Protein AF-A0A3Q1C4K7-F1 (afdb_monomer_lite)

pLDDT: mean 75.78, std 17.04, range [33.72, 95.94]

Secondary structure (DSSP, 8-state):
----------S-SS----S---HHHHHHHTTTTEEEETTEEEETTT-SEE--SSHHHHHHHHTSHHHHHHHHHHHHHHHS--TTHHHHSTT--SSHHHHHHHHHHHHHHHHHTT--GGGHHHHHHHHHHHSTT-PPPP--HHHIIIIIIHHHHHHHHHHHHHHHHHHHHHHHHHHHHHHHHHHHHHHHT--

Foldseek 3Di:
DDDDDDDPPDPPPPDDDPDDDALCVQCVVVVPFWDDDDRFIAGPQPGDTFDSPDPCSVVVVCPDPVNVVSVVVVVVVLVPDQPQLQLLDPPRDPDPVVNVVSVVVVVVVCVVVVNDPVCVVVVSVVCNVQRSPPDDDDDDPVCCVPPVVVVVVVVVVVVVVVVVVVVVVVVVVVVVVVVVVVVVVVVVVVD

InterPro domains:
  IPR033375 CGG triplet repeat-binding protein 1 [PTHR32344] (20-158)

Organism: Amphiprion ocellaris (NCBI:txid80972)

Radius of gyration: 32.58 Å; chains: 1; bounding box: 97×49×88 Å

Sequence (191 aa):
MAKRLPVALSSSAKKLQNSTLTPQYRAEQFLNDFYVSGEQLFCRFCQHSIDWKRKNTCSDYIVSKSHVRNKEKFNNNASKTTSLQTCITASTFKSSDSRKEFIEDFVAMCAEADIPLEKMTKLRPFLLKHCKQRGALPKNVSSLRQIHLSQVFEQHISSVLKKILIKSKLCQYSHTIYVFSIIIINFNLHQ

Structure (mmCIF, N/CA/C/O backbone):
data_AF-A0A3Q1C4K7-F1
#
_entry.id   AF-A0A3Q1C4K7-F1
#
loop_
_atom_site.group_PDB
_atom_site.id
_atom_site.type_symbol
_atom_site.label_atom_id
_atom_site.label_alt_id
_atom_site.label_comp_id
_atom_site.label_asym_id
_atom_site.label_entity_id
_atom_site.label_seq_id
_atom_site.pdbx_PDB_ins_code
_atom_site.Cartn_x
_atom_site.Cartn_y
_atom_site.Cartn_z
_atom_site.occupancy
_atom_site.B_iso_or_equiv
_atom_site.auth_seq_id
_atom_site.auth_comp_id
_atom_site.auth_asym_id
_atom_site.auth_atom_id
_atom_site.pdbx_PDB_model_num
ATOM 1 N N . MET A 1 1 ? 72.909 32.648 11.082 1.00 37.88 1 MET A N 1
ATOM 2 C CA . MET A 1 1 ? 72.304 33.580 10.103 1.00 37.88 1 MET A CA 1
ATOM 3 C C . MET A 1 1 ? 71.099 32.908 9.460 1.00 37.88 1 MET A C 1
ATOM 5 O O . MET A 1 1 ? 71.196 31.749 9.086 1.00 37.88 1 MET A O 1
ATOM 9 N N . ALA A 1 2 ? 69.961 33.599 9.413 1.00 45.41 2 ALA A N 1
ATOM 10 C CA . ALA A 1 2 ? 68.697 33.103 8.868 1.00 45.41 2 ALA A CA 1
ATOM 11 C C . ALA A 1 2 ? 68.633 33.193 7.330 1.00 45.41 2 ALA A C 1
ATOM 13 O O . ALA A 1 2 ? 69.213 34.124 6.774 1.00 45.41 2 ALA A O 1
ATOM 14 N N . LYS A 1 3 ? 67.841 32.309 6.687 1.00 36.56 3 LYS A N 1
ATOM 15 C CA . LYS A 1 3 ? 66.828 32.637 5.646 1.00 36.56 3 LYS A CA 1
ATOM 16 C C . LYS A 1 3 ? 66.002 31.400 5.188 1.00 36.56 3 LYS A C 1
ATOM 18 O O . LYS A 1 3 ? 66.510 30.531 4.499 1.00 36.56 3 LYS A O 1
ATOM 23 N N . ARG A 1 4 ? 64.730 31.379 5.634 1.00 33.72 4 ARG A N 1
ATOM 24 C CA . ARG A 1 4 ? 63.425 31.019 4.994 1.00 33.72 4 ARG A CA 1
ATOM 25 C C . ARG A 1 4 ? 63.355 30.012 3.815 1.00 33.72 4 ARG A C 1
ATOM 27 O O . ARG A 1 4 ? 63.925 30.281 2.771 1.00 33.72 4 ARG A O 1
ATOM 34 N N . LEU A 1 5 ? 62.570 28.923 3.965 1.00 38.09 5 LEU A N 1
ATOM 35 C CA . LEU A 1 5 ? 61.179 28.651 3.457 1.00 38.09 5 LEU A CA 1
ATOM 36 C C . LEU A 1 5 ? 61.171 27.775 2.174 1.00 38.09 5 LEU A C 1
ATOM 38 O O . LEU A 1 5 ? 62.165 27.773 1.463 1.00 38.09 5 LEU A O 1
ATOM 42 N N . PRO A 1 6 ? 60.039 27.164 1.761 1.00 40.31 6 PRO A N 1
ATOM 43 C CA . PRO A 1 6 ? 59.141 26.260 2.477 1.00 40.31 6 PRO A CA 1
ATOM 44 C C . PRO A 1 6 ? 58.986 24.901 1.752 1.00 40.31 6 PRO A C 1
ATOM 46 O O . PRO A 1 6 ? 59.308 24.733 0.580 1.00 40.31 6 PRO A O 1
ATOM 49 N N . VAL A 1 7 ? 58.439 23.940 2.493 1.00 50.16 7 VAL A N 1
ATOM 50 C CA . VAL A 1 7 ? 58.033 22.586 2.092 1.00 50.16 7 VAL A CA 1
ATOM 51 C C . VAL A 1 7 ? 57.344 22.556 0.721 1.00 50.16 7 VAL A C 1
ATOM 53 O O . 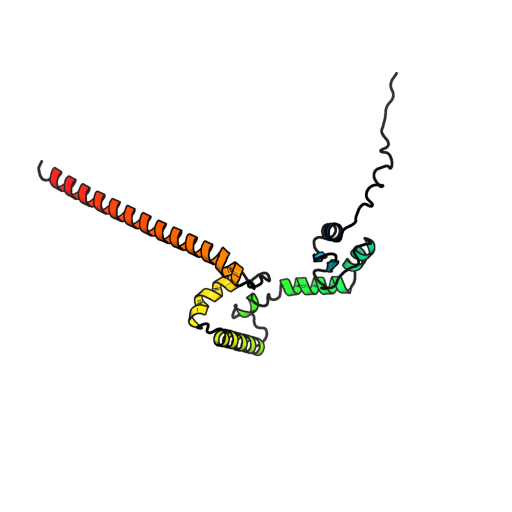VAL A 1 7 ? 56.198 22.981 0.579 1.00 50.16 7 VAL A O 1
ATOM 56 N N . ALA A 1 8 ? 58.015 21.977 -0.276 1.00 35.59 8 ALA A N 1
ATOM 57 C CA . ALA A 1 8 ? 57.333 21.405 -1.426 1.00 35.59 8 ALA A CA 1
ATOM 58 C C . ALA A 1 8 ? 56.737 20.069 -0.970 1.00 35.59 8 ALA A C 1
ATOM 60 O O . ALA A 1 8 ? 57.460 19.107 -0.705 1.00 35.59 8 ALA A O 1
ATOM 61 N N . LEU A 1 9 ? 55.413 20.049 -0.819 1.00 37.84 9 LEU A N 1
ATOM 62 C CA . LEU A 1 9 ? 54.635 18.847 -0.560 1.00 37.84 9 LEU A CA 1
ATOM 63 C C . LEU A 1 9 ? 54.972 17.841 -1.667 1.00 37.84 9 LEU A C 1
ATOM 65 O O . LEU A 1 9 ? 54.654 18.059 -2.839 1.00 37.84 9 LEU A O 1
ATOM 69 N N . SER A 1 10 ? 55.703 16.791 -1.304 1.00 37.75 10 SER A N 1
ATOM 70 C CA . SER A 1 10 ? 56.148 15.778 -2.246 1.00 37.75 10 SER A CA 1
ATOM 71 C C . SER A 1 10 ? 54.941 15.161 -2.948 1.00 37.75 10 SER A C 1
ATOM 73 O O . SER A 1 10 ? 53.861 14.990 -2.381 1.00 37.75 10 SER A O 1
ATOM 75 N N . SER A 1 11 ? 55.143 14.810 -4.213 1.00 42.38 11 SER A N 1
ATOM 76 C CA . SER A 1 11 ? 54.224 14.154 -5.149 1.00 42.38 11 SER A CA 1
ATOM 77 C C . SER A 1 11 ? 53.747 12.754 -4.710 1.00 42.38 11 SER A C 1
ATOM 79 O O . SER A 1 11 ? 53.297 11.950 -5.526 1.00 42.38 11 SER A O 1
ATOM 81 N N . SER A 1 12 ? 53.785 12.462 -3.410 1.00 44.19 12 SER A N 1
ATOM 82 C CA . SER A 1 12 ? 53.566 11.159 -2.792 1.00 44.19 12 SER A CA 1
ATOM 83 C C . SER A 1 12 ? 52.194 11.042 -2.110 1.00 44.19 12 SER A C 1
ATOM 85 O O . SER A 1 12 ? 52.061 10.456 -1.043 1.00 44.19 12 SER A O 1
ATOM 87 N N . ALA A 1 13 ? 51.148 11.603 -2.727 1.00 40.72 13 ALA A N 1
ATOM 88 C CA . ALA A 1 13 ? 49.751 11.424 -2.297 1.00 40.72 13 ALA A CA 1
ATOM 89 C C . ALA A 1 13 ? 48.847 10.845 -3.404 1.00 40.72 13 ALA A C 1
ATOM 91 O O . ALA A 1 13 ? 47.625 10.935 -3.332 1.00 40.72 13 ALA A O 1
ATOM 92 N N . LYS A 1 14 ? 49.432 10.259 -4.459 1.00 47.31 14 LYS A N 1
ATOM 93 C CA . LYS A 1 14 ? 48.680 9.662 -5.584 1.00 47.31 14 LYS A CA 1
ATOM 94 C C . LYS A 1 14 ? 48.955 8.174 -5.802 1.00 47.31 14 LYS A C 1
ATOM 96 O O . LYS A 1 14 ? 48.705 7.661 -6.890 1.00 47.31 14 LYS A O 1
ATOM 101 N N . LYS A 1 15 ? 49.467 7.460 -4.796 1.00 48.38 15 LYS A N 1
ATOM 102 C CA . LYS A 1 15 ? 49.809 6.041 -4.958 1.00 48.38 15 LYS A CA 1
ATOM 103 C C . LYS A 1 15 ? 49.518 5.196 -3.715 1.00 48.38 15 LYS A C 1
ATOM 105 O O . LYS A 1 15 ? 50.412 4.596 -3.147 1.00 48.38 15 LYS A O 1
ATOM 110 N N . LEU A 1 16 ? 48.250 5.164 -3.315 1.00 48.59 16 LEU A N 1
ATOM 111 C CA . LEU A 1 16 ? 47.607 4.127 -2.492 1.00 48.59 16 LEU A CA 1
ATOM 112 C C . LEU A 1 16 ? 46.096 4.388 -2.687 1.00 48.59 16 LEU A C 1
ATOM 114 O O . LEU A 1 16 ? 45.647 5.489 -2.408 1.00 48.59 16 LEU A O 1
ATOM 118 N N . GLN A 1 17 ? 45.262 3.534 -3.276 1.00 49.62 17 GLN A N 1
ATOM 119 C CA . GLN A 1 17 ? 45.091 2.119 -2.993 1.00 49.62 17 GLN A CA 1
ATOM 120 C C . GLN A 1 17 ? 44.551 1.362 -4.219 1.00 49.62 17 GLN A C 1
ATOM 122 O O . GLN A 1 17 ? 43.477 1.669 -4.730 1.00 49.62 17 GLN A O 1
ATOM 127 N N . ASN A 1 18 ? 45.280 0.331 -4.644 1.00 46.12 18 ASN A N 1
ATOM 128 C CA . ASN A 1 18 ? 44.802 -0.723 -5.546 1.00 46.12 18 ASN A CA 1
ATOM 129 C C . ASN A 1 18 ? 44.381 -1.971 -4.741 1.00 46.12 18 ASN A C 1
ATOM 131 O O . ASN A 1 18 ? 44.629 -3.097 -5.159 1.00 46.12 18 ASN A O 1
ATOM 135 N N . SER A 1 19 ? 43.767 -1.794 -3.572 1.00 51.81 19 SER A N 1
ATOM 136 C CA . SER A 1 19 ? 43.247 -2.893 -2.752 1.00 51.81 19 SER A CA 1
ATOM 137 C C . SER A 1 19 ? 41.724 -2.868 -2.791 1.00 51.81 19 SER A C 1
ATOM 139 O O . SER A 1 19 ? 41.077 -2.143 -2.046 1.00 51.81 19 SER A O 1
ATOM 141 N N . THR A 1 20 ? 41.191 -3.649 -3.732 1.00 62.16 20 THR A N 1
ATOM 142 C CA . THR A 1 20 ? 39.777 -4.022 -3.883 1.00 62.16 20 THR A CA 1
ATOM 143 C C . THR A 1 20 ? 38.832 -2.839 -4.089 1.00 62.16 20 THR A C 1
ATOM 145 O O . THR A 1 20 ? 38.056 -2.464 -3.215 1.00 62.16 20 THR A O 1
ATOM 148 N N . LEU A 1 21 ? 38.850 -2.267 -5.298 1.00 75.62 21 LEU A N 1
ATOM 149 C CA . LEU A 1 21 ? 37.706 -1.481 -5.764 1.00 75.62 21 LEU A CA 1
ATOM 150 C C . LEU A 1 21 ? 36.459 -2.366 -5.646 1.00 75.62 21 LEU A C 1
ATOM 152 O O . LEU A 1 21 ? 36.456 -3.483 -6.160 1.00 75.62 21 LEU A O 1
ATOM 156 N N . THR A 1 22 ? 35.429 -1.880 -4.963 1.00 86.88 22 THR A N 1
ATOM 157 C CA . THR A 1 22 ? 34.147 -2.573 -4.814 1.00 86.88 22 THR A CA 1
ATOM 158 C C . THR A 1 22 ? 33.054 -1.841 -5.598 1.00 86.88 22 THR A C 1
ATOM 160 O O . THR A 1 22 ? 33.154 -0.625 -5.819 1.00 86.88 22 THR A O 1
ATOM 163 N N . PRO A 1 23 ? 31.970 -2.537 -5.991 1.00 86.81 23 PRO A N 1
ATOM 164 C CA . PRO A 1 23 ? 30.772 -1.877 -6.502 1.00 86.81 23 PRO A CA 1
ATOM 165 C C . PRO A 1 23 ? 30.253 -0.807 -5.524 1.00 86.81 23 PRO A C 1
ATOM 167 O O . PRO A 1 23 ? 29.794 0.250 -5.950 1.00 86.81 23 PRO A O 1
ATOM 170 N N . GLN A 1 24 ? 30.378 -1.049 -4.213 1.00 89.69 24 GLN A N 1
ATOM 171 C CA . GLN A 1 24 ? 29.954 -0.140 -3.143 1.00 89.69 24 GLN A CA 1
ATOM 172 C C . GLN A 1 24 ? 30.703 1.189 -3.209 1.00 89.69 24 GLN A C 1
ATOM 174 O O . GLN A 1 24 ? 30.069 2.239 -3.283 1.00 89.69 24 GLN A O 1
ATOM 179 N N . TYR A 1 25 ? 32.033 1.146 -3.314 1.00 89.88 25 TYR A N 1
ATOM 180 C CA . TYR A 1 25 ? 32.854 2.348 -3.459 1.00 89.88 25 TYR A CA 1
ATOM 181 C C . TYR A 1 25 ? 32.441 3.192 -4.678 1.00 89.88 25 TYR A C 1
ATOM 183 O O . TYR A 1 25 ? 32.444 4.422 -4.654 1.00 89.88 25 TYR A O 1
ATOM 191 N N . ARG A 1 26 ? 32.040 2.535 -5.770 1.00 90.06 26 ARG A N 1
ATOM 192 C CA . ARG A 1 26 ? 31.529 3.205 -6.972 1.00 90.06 26 ARG A CA 1
ATOM 193 C C . ARG A 1 26 ? 30.149 3.818 -6.785 1.00 90.06 26 ARG A C 1
ATOM 195 O O . ARG A 1 26 ? 29.929 4.920 -7.281 1.00 90.06 26 ARG A O 1
ATOM 202 N N . ALA A 1 27 ? 29.246 3.143 -6.083 1.00 89.88 27 ALA A N 1
ATOM 203 C CA . ALA A 1 27 ? 27.935 3.695 -5.756 1.00 89.88 27 ALA A CA 1
ATOM 204 C C . ALA A 1 27 ? 28.056 4.944 -4.868 1.00 89.88 27 ALA A C 1
ATOM 206 O O . ALA A 1 27 ? 27.361 5.926 -5.106 1.00 89.88 27 ALA A O 1
ATOM 207 N N . GLU A 1 28 ? 28.995 4.955 -3.920 1.00 89.25 28 GLU A N 1
ATOM 208 C CA . GLU A 1 28 ? 29.278 6.119 -3.068 1.00 89.25 28 GLU A CA 1
ATOM 209 C C . GLU A 1 28 ? 29.810 7.324 -3.856 1.00 89.25 28 GLU A C 1
ATOM 211 O O . GLU A 1 28 ? 29.493 8.467 -3.536 1.00 89.25 28 GLU A O 1
ATOM 216 N N . GLN A 1 29 ? 30.564 7.099 -4.938 1.00 90.38 29 GLN A N 1
ATOM 217 C CA . GLN A 1 29 ? 31.000 8.192 -5.817 1.00 90.38 29 GLN A CA 1
ATOM 218 C C . GLN A 1 29 ? 29.851 8.827 -6.616 1.00 90.38 29 GLN A C 1
ATOM 220 O O . GLN A 1 29 ? 29.989 9.954 -7.089 1.00 90.38 29 GLN A O 1
ATOM 225 N N . PHE A 1 30 ? 28.729 8.122 -6.777 1.00 90.06 30 PHE A N 1
ATOM 226 C CA . PHE A 1 30 ? 27.598 8.524 -7.615 1.00 90.06 30 PHE A CA 1
ATOM 227 C C . PHE A 1 30 ? 26.257 8.200 -6.928 1.00 90.06 30 PHE A C 1
ATOM 229 O O . PHE A 1 30 ? 25.379 7.554 -7.508 1.00 90.06 30 PHE A O 1
ATOM 236 N N . LEU A 1 31 ? 26.103 8.675 -5.686 1.00 85.12 31 LEU A N 1
ATOM 237 C CA . LEU A 1 31 ? 24.996 8.363 -4.759 1.00 85.12 31 LEU A CA 1
ATOM 238 C C . LEU A 1 31 ? 23.587 8.466 -5.369 1.00 85.12 31 LEU A C 1
ATOM 240 O O . LEU A 1 31 ? 22.679 7.722 -4.997 1.00 85.12 31 LEU A O 1
ATOM 244 N N . ASN A 1 32 ? 23.393 9.392 -6.307 1.00 87.31 32 ASN A N 1
ATOM 245 C CA . ASN A 1 32 ? 22.079 9.681 -6.880 1.00 87.31 32 ASN A CA 1
ATOM 246 C C . ASN A 1 32 ? 21.698 8.759 -8.045 1.00 87.31 32 ASN A C 1
ATOM 248 O O . ASN A 1 32 ? 20.512 8.613 -8.347 1.00 87.31 32 ASN A O 1
ATOM 252 N N . ASP A 1 33 ? 22.676 8.140 -8.704 1.00 91.25 33 ASP A N 1
ATOM 253 C CA . ASP A 1 33 ? 22.477 7.462 -9.986 1.00 91.25 33 ASP A CA 1
ATOM 254 C C . ASP A 1 33 ? 22.635 5.936 -9.882 1.00 91.25 33 ASP A C 1
ATOM 256 O O . ASP A 1 33 ? 21.956 5.206 -10.617 1.00 91.25 33 ASP A O 1
ATOM 260 N N . PHE A 1 34 ? 23.444 5.445 -8.934 1.00 93.31 34 PHE A N 1
ATOM 261 C CA . PHE A 1 34 ? 23.717 4.016 -8.763 1.00 93.31 34 PHE A CA 1
ATOM 262 C C . PHE A 1 34 ? 23.358 3.468 -7.378 1.00 93.31 34 PHE A C 1
ATOM 264 O O . PHE A 1 34 ? 23.258 4.194 -6.392 1.00 93.31 34 PHE A O 1
ATOM 271 N N . TYR A 1 35 ? 23.168 2.152 -7.312 1.00 92.12 35 TYR A N 1
ATOM 272 C CA . TYR A 1 35 ? 23.076 1.376 -6.077 1.00 92.12 35 TYR A CA 1
ATOM 273 C C . TYR A 1 35 ? 23.677 -0.016 -6.297 1.00 92.12 35 TYR A C 1
ATOM 275 O O . TYR A 1 35 ? 23.837 -0.455 -7.437 1.00 92.12 35 TYR A O 1
ATOM 283 N N . VAL A 1 36 ? 24.016 -0.712 -5.214 1.00 91.69 36 VAL A N 1
ATOM 284 C CA . VAL A 1 36 ? 24.575 -2.067 -5.285 1.00 91.69 36 VAL A CA 1
ATOM 285 C C . VAL A 1 36 ? 23.518 -3.091 -4.910 1.00 91.69 36 VAL A C 1
ATOM 287 O O . VAL A 1 36 ? 22.784 -2.905 -3.941 1.00 91.69 36 VAL A O 1
ATOM 290 N N . SER A 1 37 ? 23.469 -4.181 -5.669 1.00 90.25 37 SER A N 1
ATOM 291 C CA . SER A 1 37 ? 22.724 -5.387 -5.316 1.00 90.25 37 SER A CA 1
ATOM 292 C C . SER A 1 37 ? 23.623 -6.592 -5.579 1.00 90.25 37 SER A C 1
ATOM 294 O O . SER A 1 37 ? 24.013 -6.841 -6.720 1.00 90.25 37 SER A O 1
ATOM 296 N N . GLY A 1 38 ? 23.999 -7.309 -4.518 1.00 87.31 38 GLY A N 1
ATOM 297 C CA . GLY A 1 38 ? 25.033 -8.345 -4.589 1.00 87.31 38 GLY A CA 1
ATOM 298 C C . GLY A 1 38 ? 26.398 -7.760 -4.971 1.00 87.31 38 GLY A C 1
ATOM 299 O O . GLY A 1 38 ? 26.856 -6.800 -4.355 1.00 87.31 38 GLY A O 1
ATOM 300 N N . GLU A 1 39 ? 27.028 -8.317 -6.007 1.00 86.88 39 GLU A N 1
ATOM 301 C CA . GLU A 1 39 ? 28.344 -7.890 -6.521 1.00 86.88 39 GLU A CA 1
ATOM 302 C C . GLU A 1 39 ? 28.255 -6.982 -7.764 1.00 86.88 39 GLU A C 1
ATOM 304 O O . GLU A 1 39 ? 29.256 -6.697 -8.428 1.00 86.88 39 GLU A O 1
ATOM 309 N N . GLN A 1 40 ? 27.050 -6.519 -8.109 1.00 89.25 40 GLN A N 1
ATOM 310 C CA . GLN A 1 40 ? 26.802 -5.714 -9.303 1.00 89.25 40 GLN A CA 1
ATOM 311 C C . GLN A 1 40 ? 26.349 -4.295 -8.952 1.00 89.25 40 GLN A C 1
ATOM 313 O O . GLN A 1 40 ? 25.591 -4.064 -8.006 1.00 89.25 40 GLN A O 1
ATOM 318 N N . LEU A 1 41 ? 26.808 -3.336 -9.757 1.00 92.25 41 LEU A N 1
ATOM 319 C CA . LEU A 1 41 ? 26.379 -1.943 -9.702 1.00 92.25 41 LEU A CA 1
ATOM 320 C C . LEU A 1 41 ? 25.198 -1.754 -10.653 1.00 92.25 41 LEU A C 1
ATOM 322 O O . LEU A 1 41 ? 25.326 -2.018 -11.846 1.00 92.25 41 LEU A O 1
ATOM 326 N N . PHE A 1 42 ? 24.069 -1.274 -10.145 1.00 91.56 42 PHE A N 1
ATOM 327 C CA . PHE A 1 42 ? 22.860 -1.041 -10.928 1.00 91.56 42 PHE A CA 1
ATOM 328 C C . PHE A 1 42 ? 22.558 0.444 -11.056 1.00 91.56 42 PHE A C 1
ATOM 330 O O . PHE A 1 42 ? 22.715 1.219 -10.111 1.00 91.56 42 PHE A O 1
ATOM 337 N N . CYS A 1 43 ? 22.048 0.837 -12.222 1.00 92.62 43 CYS A N 1
ATOM 338 C CA . CYS A 1 43 ? 21.469 2.159 -12.411 1.00 92.62 43 CYS A CA 1
ATOM 339 C C . CYS A 1 43 ? 20.050 2.231 -11.838 1.00 92.62 43 CYS A C 1
ATOM 341 O O . CYS A 1 43 ? 19.180 1.434 -12.196 1.00 92.62 43 CYS A O 1
ATOM 343 N N . ARG A 1 44 ? 19.785 3.254 -11.017 1.00 89.69 44 ARG A N 1
ATOM 344 C CA . ARG A 1 44 ? 18.459 3.529 -10.439 1.00 89.69 44 ARG A CA 1
ATOM 345 C C . ARG A 1 44 ? 17.391 3.817 -11.498 1.00 89.69 44 ARG A C 1
ATOM 347 O O . ARG A 1 44 ? 16.221 3.515 -11.280 1.00 89.69 44 ARG A O 1
ATOM 354 N N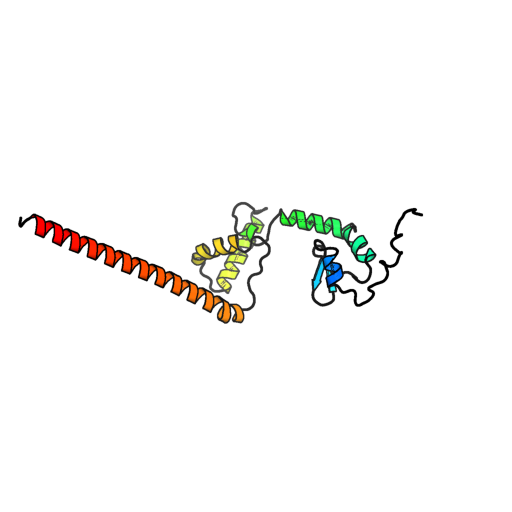 . PHE A 1 45 ? 17.787 4.401 -12.627 1.00 90.81 45 PHE A N 1
ATOM 355 C CA . PHE A 1 45 ? 16.863 4.882 -13.656 1.00 90.81 45 PHE A CA 1
ATOM 356 C C . PHE A 1 45 ? 16.713 3.910 -14.831 1.00 90.81 45 PHE A C 1
ATOM 358 O O . PHE A 1 45 ? 15.611 3.752 -15.349 1.00 90.81 45 PHE A O 1
ATOM 365 N N . CYS A 1 46 ? 17.789 3.231 -15.236 1.00 88.25 46 CYS A N 1
ATOM 366 C CA . CYS A 1 46 ? 17.773 2.340 -16.402 1.00 88.25 46 CYS A CA 1
ATOM 367 C C . CYS A 1 46 ? 17.631 0.854 -16.054 1.00 88.25 46 CYS A C 1
ATOM 369 O O . CYS A 1 46 ? 17.408 0.061 -16.960 1.00 88.25 46 CYS A O 1
ATOM 371 N N . GLN A 1 47 ? 17.738 0.482 -14.771 1.00 82.50 47 GLN A N 1
ATOM 372 C CA . GLN A 1 47 ? 17.465 -0.873 -14.264 1.00 82.50 47 GLN A CA 1
ATOM 373 C C . GLN A 1 47 ? 18.337 -1.992 -14.862 1.00 82.50 47 GLN A C 1
ATOM 375 O O . GLN A 1 47 ? 17.972 -3.161 -14.798 1.00 82.50 47 GLN A O 1
ATOM 380 N N . HIS A 1 48 ? 19.511 -1.658 -15.395 1.00 85.38 48 HIS A N 1
ATOM 381 C CA . HIS A 1 48 ? 20.507 -2.638 -15.818 1.00 85.38 48 HIS A CA 1
ATOM 382 C C . HIS A 1 48 ? 21.826 -2.437 -15.067 1.00 85.38 48 HIS A C 1
ATOM 384 O O . HIS A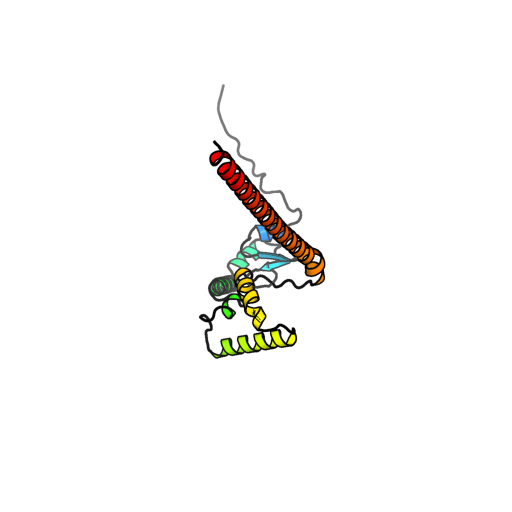 1 48 ? 22.075 -1.376 -14.475 1.00 85.38 48 HIS A O 1
ATOM 390 N N . SER A 1 49 ? 22.650 -3.483 -15.070 1.00 90.56 49 SER A N 1
ATOM 391 C CA . SER A 1 49 ? 23.967 -3.471 -14.448 1.00 90.56 49 SER A CA 1
ATOM 392 C C . SER A 1 49 ? 24.964 -2.653 -15.274 1.00 90.56 49 SER A C 1
ATOM 394 O O . SER A 1 49 ? 24.825 -2.510 -16.493 1.00 90.56 49 SER A O 1
ATOM 396 N N . ILE A 1 50 ? 25.947 -2.072 -14.588 1.00 91.06 50 ILE A N 1
ATOM 397 C CA . ILE A 1 50 ? 27.008 -1.227 -15.141 1.00 91.06 50 ILE A CA 1
ATOM 398 C C . ILE A 1 50 ? 28.358 -1.818 -14.741 1.00 91.06 50 ILE A C 1
ATOM 400 O O . ILE A 1 50 ? 28.563 -2.180 -13.579 1.00 91.06 50 ILE A O 1
ATOM 404 N N . ASP A 1 51 ? 29.297 -1.882 -15.688 1.00 91.56 51 ASP A N 1
ATOM 405 C CA . ASP A 1 51 ? 30.681 -2.232 -15.373 1.00 91.56 51 ASP A CA 1
ATOM 406 C C . ASP A 1 51 ? 31.329 -1.103 -14.559 1.00 91.56 51 ASP A C 1
ATOM 408 O O . ASP A 1 51 ? 31.652 -0.021 -15.057 1.00 91.56 51 ASP A O 1
ATOM 412 N N . TRP A 1 52 ? 31.495 -1.367 -13.268 1.00 90.38 52 TRP A N 1
ATOM 413 C CA . TRP A 1 52 ? 31.960 -0.410 -12.274 1.00 90.38 52 TRP A CA 1
ATOM 414 C C . TRP A 1 52 ? 33.490 -0.345 -12.174 1.00 90.38 52 TRP A C 1
ATOM 416 O O . TRP A 1 52 ? 34.030 0.562 -11.529 1.00 90.38 52 TRP A O 1
ATOM 426 N N . LYS A 1 53 ? 34.214 -1.267 -12.829 1.00 89.00 53 LYS A N 1
ATOM 427 C CA . LYS A 1 53 ? 35.677 -1.389 -12.710 1.00 89.00 53 LYS A CA 1
ATOM 428 C C . LYS A 1 53 ? 36.405 -0.113 -13.133 1.00 89.00 53 LYS A C 1
ATOM 430 O O . LYS A 1 53 ? 37.415 0.252 -12.534 1.00 89.00 53 LYS A O 1
ATOM 435 N N . ARG A 1 54 ? 35.879 0.616 -14.124 1.00 89.69 54 ARG A N 1
ATOM 436 C CA . ARG A 1 54 ? 36.464 1.872 -14.625 1.00 89.69 54 ARG A CA 1
ATOM 437 C C . ARG A 1 54 ? 35.590 3.077 -14.284 1.00 89.69 54 ARG A C 1
ATOM 439 O O . ARG A 1 54 ? 34.376 3.050 -14.460 1.00 89.69 54 ARG A O 1
ATOM 446 N N . LYS A 1 55 ? 36.223 4.169 -13.833 1.00 88.75 55 LYS A N 1
ATOM 447 C CA . LYS A 1 55 ? 35.518 5.423 -13.493 1.00 88.75 55 LYS A CA 1
ATOM 448 C C . LYS A 1 55 ? 34.835 6.028 -14.698 1.00 88.75 55 LYS A C 1
ATOM 450 O O . LYS A 1 55 ? 33.678 6.415 -14.595 1.00 88.75 55 LYS A O 1
ATOM 455 N N . ASN A 1 56 ? 35.547 6.051 -15.817 1.00 90.44 56 ASN A N 1
ATOM 456 C CA . ASN A 1 56 ? 35.059 6.654 -17.045 1.00 90.44 56 ASN A CA 1
ATOM 457 C C . ASN A 1 56 ? 33.789 5.951 -17.522 1.00 90.44 56 ASN A C 1
ATOM 459 O O . ASN A 1 56 ? 32.821 6.639 -17.784 1.00 90.44 56 ASN A O 1
ATOM 463 N N . THR A 1 57 ? 33.708 4.616 -17.450 1.00 91.19 57 THR A N 1
ATOM 464 C CA . THR A 1 57 ? 32.473 3.881 -17.775 1.00 91.19 57 THR A CA 1
ATOM 465 C C . THR A 1 57 ? 31.263 4.393 -16.993 1.00 91.19 57 THR A C 1
ATOM 467 O O . THR A 1 57 ? 30.194 4.576 -17.562 1.00 91.19 57 THR A O 1
ATOM 470 N N . CYS A 1 58 ? 31.423 4.668 -15.696 1.00 91.00 58 CYS A N 1
ATOM 471 C CA . CYS A 1 58 ? 30.347 5.197 -14.859 1.00 91.00 58 CYS A CA 1
ATOM 472 C C . CYS A 1 58 ? 30.018 6.661 -15.185 1.00 91.00 58 CYS A C 1
ATOM 474 O O . CYS A 1 58 ? 28.844 7.018 -15.279 1.00 91.00 58 CYS A O 1
ATOM 476 N N . SER A 1 59 ? 31.040 7.499 -15.378 1.00 92.25 59 SER A N 1
ATOM 477 C CA . SER A 1 59 ? 30.866 8.910 -15.744 1.00 92.25 59 SER A CA 1
ATOM 478 C C . SER A 1 59 ? 30.195 9.066 -17.113 1.00 92.25 59 SER A C 1
ATOM 480 O O . SER A 1 59 ? 29.195 9.773 -17.226 1.00 92.25 59 SER A O 1
ATOM 482 N N . ASP A 1 60 ? 30.702 8.361 -18.125 1.00 93.50 60 ASP A N 1
ATOM 483 C CA . ASP A 1 60 ? 30.210 8.362 -19.506 1.00 93.50 60 ASP A CA 1
ATOM 484 C C . ASP A 1 60 ? 28.775 7.832 -19.568 1.00 93.50 60 ASP A C 1
ATOM 486 O O . ASP A 1 60 ? 27.927 8.341 -20.303 1.00 93.50 60 ASP A O 1
ATOM 490 N N . TYR A 1 61 ? 28.470 6.840 -18.733 1.00 93.00 61 TYR A N 1
ATOM 491 C CA . TYR A 1 61 ? 27.127 6.309 -18.609 1.00 93.00 61 TYR A CA 1
ATOM 492 C C . TYR A 1 61 ? 26.123 7.349 -18.082 1.00 93.00 61 TYR A C 1
ATOM 494 O O . TYR A 1 61 ? 25.037 7.479 -18.653 1.00 93.00 61 TYR A O 1
ATOM 502 N N . ILE A 1 62 ? 26.473 8.123 -17.045 1.00 92.75 62 ILE A N 1
ATOM 503 C CA . ILE A 1 62 ? 25.578 9.142 -16.458 1.00 92.75 62 ILE A CA 1
ATOM 504 C C . ILE A 1 62 ? 25.275 10.267 -17.454 1.00 92.75 62 ILE A C 1
ATOM 506 O O . ILE A 1 62 ? 24.164 10.792 -17.475 1.00 92.75 62 ILE A O 1
ATOM 510 N N . VAL A 1 63 ? 26.234 10.627 -18.307 1.00 93.00 63 VAL A N 1
ATOM 511 C CA . VAL A 1 63 ? 26.025 11.651 -19.346 1.00 93.00 63 VAL A CA 1
ATOM 512 C C . VAL A 1 63 ? 25.396 11.090 -20.625 1.00 93.00 63 VAL A C 1
ATOM 514 O O . VAL A 1 63 ? 25.074 11.845 -21.543 1.00 93.00 63 VAL A O 1
ATOM 517 N N . SER A 1 64 ? 25.191 9.772 -20.709 1.00 93.94 64 SER A N 1
ATOM 518 C CA . SER A 1 64 ? 24.613 9.145 -21.894 1.00 93.94 64 SER A CA 1
ATOM 519 C C . SER A 1 64 ? 23.178 9.619 -22.144 1.00 93.94 64 SER A C 1
ATOM 521 O O . SER A 1 64 ? 22.365 9.763 -21.227 1.00 93.94 64 SER A O 1
ATOM 523 N N . LYS A 1 65 ? 22.820 9.780 -23.426 1.00 92.44 65 LYS A N 1
ATOM 524 C CA . LYS A 1 65 ? 21.466 10.192 -23.843 1.00 92.44 65 LYS A CA 1
ATOM 525 C C . LYS A 1 65 ? 20.371 9.281 -23.273 1.00 92.44 65 LYS A C 1
ATOM 527 O O . LYS A 1 65 ? 19.276 9.747 -22.970 1.00 92.44 65 LYS A O 1
ATOM 532 N N . SER A 1 66 ? 20.659 7.984 -23.133 1.00 90.75 66 SER A N 1
ATOM 533 C CA . SER A 1 66 ? 19.712 7.012 -22.578 1.00 90.75 66 SER A CA 1
ATOM 534 C C . SER A 1 66 ? 19.450 7.269 -21.093 1.00 90.75 66 SER A C 1
ATOM 536 O O . SER A 1 66 ? 18.290 7.370 -20.690 1.00 90.75 66 SER A O 1
ATOM 538 N N . HIS A 1 67 ? 20.514 7.444 -20.300 1.00 91.94 67 HIS A N 1
ATOM 539 C CA . HIS A 1 67 ? 20.410 7.732 -18.870 1.00 91.94 67 HIS A CA 1
ATOM 540 C C . HIS A 1 67 ? 19.703 9.055 -18.608 1.00 91.94 67 HIS A C 1
ATOM 542 O O . HIS A 1 67 ? 18.744 9.075 -17.843 1.00 91.94 67 HIS A O 1
ATOM 548 N N . VAL A 1 68 ? 20.113 10.133 -19.283 1.00 92.88 68 VAL A N 1
ATOM 549 C CA . VAL A 1 68 ? 19.508 11.468 -19.127 1.00 92.88 68 VAL A CA 1
ATOM 550 C C . VAL A 1 68 ? 18.005 11.413 -19.399 1.00 92.88 68 VAL A C 1
ATOM 552 O O . VAL A 1 68 ? 17.208 11.785 -18.540 1.00 92.88 68 VAL A O 1
ATOM 555 N N . ARG A 1 69 ? 17.598 10.820 -20.527 1.00 92.12 69 ARG A N 1
ATOM 556 C CA . ARG A 1 69 ? 16.182 10.653 -20.881 1.00 92.12 69 ARG A CA 1
ATOM 557 C C . ARG A 1 69 ? 15.414 9.813 -19.857 1.00 92.12 69 ARG A C 1
ATOM 559 O O . ARG A 1 69 ? 14.267 10.120 -19.539 1.00 92.12 69 ARG A O 1
ATOM 566 N N . ASN A 1 70 ? 16.004 8.732 -19.348 1.00 89.06 70 ASN A N 1
ATOM 567 C CA . ASN A 1 70 ? 15.350 7.869 -18.361 1.00 89.06 70 ASN A CA 1
ATOM 568 C C . ASN A 1 70 ? 15.257 8.540 -16.982 1.00 89.06 70 ASN A C 1
ATOM 570 O O . ASN A 1 70 ? 14.245 8.388 -16.299 1.00 89.06 70 ASN A O 1
ATOM 574 N N . LYS A 1 71 ? 16.264 9.329 -16.599 1.00 91.00 71 LYS A N 1
ATOM 575 C CA . LYS A 1 71 ? 16.289 10.142 -15.379 1.00 91.00 71 LYS A CA 1
ATOM 576 C C . LYS A 1 71 ? 15.236 11.247 -15.427 1.00 91.00 71 LYS A C 1
ATOM 578 O O . LYS A 1 71 ? 14.477 11.406 -14.476 1.00 91.00 71 LYS A O 1
ATOM 583 N N . GLU A 1 72 ? 15.110 11.940 -16.555 1.00 88.81 72 GLU A N 1
ATOM 584 C CA . GLU A 1 72 ? 14.041 12.915 -16.795 1.00 88.81 72 GLU A CA 1
ATOM 585 C C . GLU A 1 72 ? 12.658 12.263 -16.739 1.00 88.81 72 GLU A C 1
ATOM 587 O O . GLU A 1 72 ? 11.777 12.760 -16.040 1.00 88.81 72 GLU A O 1
ATOM 592 N N . LYS A 1 73 ? 12.456 11.115 -17.404 1.00 85.00 73 LYS A N 1
ATOM 593 C CA . LYS A 1 73 ? 11.206 10.340 -17.302 1.00 85.00 73 LYS A CA 1
ATOM 594 C C . LYS A 1 73 ? 10.897 9.955 -15.859 1.00 85.00 73 LYS A C 1
ATOM 596 O O . LYS A 1 73 ? 9.763 10.106 -15.424 1.00 85.00 73 LYS A O 1
ATOM 601 N N . PHE A 1 74 ? 11.888 9.478 -15.110 1.00 80.62 74 PHE A N 1
ATOM 602 C CA . PHE A 1 74 ? 11.714 9.109 -13.710 1.00 80.62 74 PHE A CA 1
ATOM 603 C C . PHE A 1 74 ? 11.326 10.313 -12.848 1.00 80.62 74 PHE A C 1
ATOM 605 O O . PHE A 1 74 ? 10.396 10.200 -12.060 1.00 80.62 74 PHE A O 1
ATOM 612 N N . ASN A 1 75 ? 11.973 11.467 -13.023 1.00 80.44 75 ASN A N 1
ATOM 613 C CA . ASN A 1 75 ? 11.660 12.688 -12.275 1.00 80.44 75 ASN A CA 1
ATOM 614 C C . ASN A 1 75 ? 10.280 13.255 -12.648 1.00 80.44 75 ASN A C 1
ATOM 616 O O . ASN A 1 75 ? 9.515 13.653 -11.772 1.00 80.44 75 ASN A O 1
ATOM 620 N N . ASN A 1 76 ? 9.918 13.207 -13.932 1.00 68.69 76 ASN A N 1
ATOM 621 C CA . ASN A 1 76 ? 8.591 13.581 -14.423 1.00 68.69 76 ASN A CA 1
ATOM 622 C C . ASN A 1 76 ? 7.493 12.605 -13.967 1.00 68.69 76 ASN A C 1
ATOM 624 O O . ASN A 1 76 ? 6.346 13.007 -13.805 1.00 68.69 76 ASN A O 1
ATOM 628 N N . ASN A 1 77 ? 7.829 11.334 -13.738 1.00 58.12 77 ASN A N 1
ATOM 629 C CA . ASN A 1 77 ? 6.936 10.332 -13.147 1.00 58.12 77 ASN A CA 1
ATOM 630 C C . ASN A 1 77 ? 6.945 10.374 -11.606 1.00 58.12 77 ASN A C 1
ATOM 632 O O . ASN A 1 77 ? 6.000 9.932 -10.969 1.00 58.12 77 ASN A O 1
ATOM 636 N N . ALA A 1 78 ? 7.974 10.930 -10.968 1.00 53.03 78 ALA A N 1
ATOM 637 C CA . ALA A 1 78 ? 7.952 11.204 -9.533 1.00 53.03 78 ALA A CA 1
ATOM 638 C C . ALA A 1 78 ? 6.988 12.360 -9.209 1.00 53.03 78 ALA A C 1
ATOM 640 O O . ALA A 1 78 ? 6.343 12.340 -8.163 1.00 53.03 78 ALA A O 1
ATOM 641 N N . SER A 1 79 ? 6.829 13.321 -10.129 1.00 49.75 79 SER A N 1
ATOM 642 C CA . SER A 1 79 ? 5.770 14.340 -10.082 1.00 49.75 79 SER A CA 1
ATOM 643 C C . SER A 1 79 ? 4.435 13.863 -10.679 1.00 49.75 79 SER A C 1
ATOM 645 O O . SER A 1 79 ? 3.381 14.377 -10.309 1.00 49.75 79 SER A O 1
ATOM 647 N N . LYS A 1 80 ? 4.447 12.835 -11.540 1.00 49.91 80 LYS A N 1
ATOM 648 C CA . LYS A 1 80 ? 3.258 12.152 -12.074 1.00 49.91 80 LYS A CA 1
ATOM 649 C C . LYS A 1 80 ? 3.160 10.716 -11.551 1.00 49.91 80 LYS A C 1
ATOM 651 O O . LYS A 1 80 ? 3.578 9.769 -12.211 1.00 49.91 80 LYS A O 1
ATOM 656 N N . THR A 1 81 ? 2.442 10.569 -10.441 1.00 42.59 81 THR A N 1
ATOM 657 C CA . THR A 1 81 ? 1.623 9.383 -10.129 1.00 42.59 81 THR A CA 1
ATOM 658 C C . THR A 1 81 ? 2.355 8.108 -9.675 1.00 42.59 81 THR A C 1
ATOM 660 O O . THR A 1 81 ? 2.650 7.198 -10.443 1.00 42.59 81 THR A O 1
ATOM 663 N N . THR A 1 82 ? 2.531 7.998 -8.354 1.00 51.38 82 THR A N 1
ATOM 664 C CA . THR A 1 82 ? 2.664 6.742 -7.595 1.00 51.38 82 THR A CA 1
ATOM 665 C C . THR A 1 82 ? 1.441 5.850 -7.850 1.00 51.38 82 THR A C 1
ATOM 667 O O . THR A 1 82 ? 0.317 6.297 -7.610 1.00 51.38 82 THR A O 1
ATOM 670 N N . SER A 1 83 ? 1.617 4.600 -8.297 1.00 54.38 83 SER A N 1
ATOM 671 C CA . SER A 1 83 ? 0.492 3.738 -8.714 1.00 54.38 83 SER A CA 1
ATOM 672 C C . SER A 1 83 ? -0.542 3.463 -7.615 1.00 54.38 83 SER A C 1
ATOM 674 O O . SER A 1 83 ? -1.692 3.217 -7.935 1.00 54.38 83 SER A O 1
ATOM 676 N N . LEU A 1 84 ? -0.197 3.584 -6.326 1.00 52.44 84 LEU A N 1
ATOM 677 C CA . LEU A 1 84 ? -1.179 3.458 -5.242 1.00 52.44 84 LEU A CA 1
ATOM 678 C C . LEU A 1 84 ? -1.835 4.793 -4.850 1.00 52.44 84 LEU A C 1
ATOM 680 O O . LEU A 1 84 ? -3.032 4.851 -4.587 1.00 52.44 84 LEU A O 1
ATOM 684 N N . GLN A 1 85 ? -1.073 5.891 -4.836 1.00 48.78 85 GLN A N 1
ATOM 685 C CA . GLN A 1 85 ? -1.584 7.211 -4.434 1.00 48.78 85 GLN A CA 1
ATOM 686 C C . GLN A 1 85 ? -2.583 7.781 -5.452 1.00 48.78 85 GLN A C 1
ATOM 688 O O . GLN A 1 85 ? -3.537 8.473 -5.088 1.00 48.78 85 GLN A O 1
ATOM 693 N N . THR A 1 86 ? -2.342 7.475 -6.726 1.00 50.94 86 THR A N 1
ATOM 694 C CA . THR A 1 86 ? -3.127 7.955 -7.869 1.00 50.94 86 THR A CA 1
ATOM 695 C C . THR A 1 86 ? -4.506 7.317 -7.905 1.00 50.94 86 THR A C 1
ATOM 697 O O . THR A 1 86 ? -5.474 7.986 -8.239 1.00 50.94 86 THR A O 1
ATOM 700 N N . CYS A 1 87 ? -4.616 6.059 -7.478 1.00 53.31 87 CYS A N 1
ATOM 701 C CA . CYS A 1 87 ? -5.871 5.324 -7.525 1.00 53.31 87 CYS A CA 1
ATOM 702 C C . CYS A 1 87 ? -6.799 5.600 -6.329 1.00 53.31 87 CYS A C 1
ATOM 704 O O . CYS A 1 87 ? -8.016 5.487 -6.443 1.00 53.31 87 CYS A O 1
ATOM 706 N N . ILE A 1 88 ? -6.251 6.011 -5.177 1.00 57.34 88 ILE A N 1
ATOM 707 C CA . ILE A 1 88 ? -7.047 6.265 -3.960 1.00 57.34 88 ILE A CA 1
ATOM 708 C C . ILE A 1 88 ? -7.681 7.671 -3.960 1.00 57.34 88 ILE A C 1
ATOM 710 O O . ILE A 1 88 ? -8.614 7.945 -3.196 1.00 57.34 88 ILE A O 1
ATOM 714 N N . THR A 1 89 ? -7.208 8.586 -4.808 1.00 56.09 89 THR A N 1
ATOM 715 C CA . THR A 1 89 ? -7.705 9.969 -4.863 1.00 56.09 89 THR A CA 1
ATOM 716 C C . THR A 1 89 ? -8.659 10.120 -6.049 1.00 56.09 89 THR A C 1
ATOM 718 O O . THR A 1 89 ? -8.273 9.925 -7.193 1.00 56.09 89 THR A O 1
ATOM 721 N N . ALA A 1 90 ? -9.925 10.467 -5.791 1.00 52.62 90 ALA A N 1
ATOM 722 C CA . ALA A 1 90 ? -11.005 10.446 -6.790 1.00 52.62 90 ALA A CA 1
ATOM 723 C C . ALA A 1 90 ? -10.843 11.442 -7.963 1.00 52.62 90 ALA A C 1
ATOM 725 O O . ALA A 1 90 ? -11.647 11.410 -8.892 1.00 52.62 90 ALA A O 1
ATOM 726 N N . SER A 1 91 ? -9.839 12.323 -7.924 1.00 49.53 91 SER A N 1
ATOM 727 C CA . SER A 1 91 ? -9.685 13.476 -8.819 1.00 49.53 91 SER A CA 1
ATOM 728 C C . SER A 1 91 ? -8.597 13.337 -9.891 1.00 49.53 91 SER A C 1
ATOM 730 O O . SER A 1 91 ? -8.381 14.289 -10.632 1.00 49.53 91 SER A O 1
ATOM 732 N N . THR A 1 92 ? -7.873 12.214 -9.982 1.00 53.06 92 THR A N 1
ATOM 733 C CA . THR A 1 92 ? -6.620 12.158 -10.777 1.00 53.06 92 THR A CA 1
ATOM 734 C C . THR A 1 92 ? -6.579 11.073 -11.858 1.00 53.06 92 THR A C 1
ATOM 736 O O . THR A 1 92 ? -5.513 10.784 -12.404 1.00 53.06 92 THR A O 1
ATOM 739 N N . PHE A 1 93 ? -7.721 10.480 -12.210 1.00 57.59 93 PHE A N 1
ATOM 740 C CA . PHE A 1 93 ? -7.789 9.557 -13.344 1.00 57.59 93 PHE A CA 1
ATOM 741 C C . PHE A 1 93 ? -7.776 10.333 -14.667 1.00 57.59 93 PHE A C 1
ATOM 743 O O . PHE A 1 93 ? -8.560 11.258 -14.856 1.00 57.59 93 PHE A O 1
ATOM 750 N N . LYS A 1 94 ? -6.867 9.959 -15.579 1.00 57.12 94 LYS A N 1
ATOM 751 C CA . LYS A 1 94 ? -6.706 10.602 -16.899 1.00 57.12 94 LYS A CA 1
ATOM 752 C C . LYS A 1 94 ? -7.842 10.277 -17.883 1.00 57.12 94 LYS A C 1
ATOM 754 O O . LYS A 1 94 ? -7.994 10.993 -18.863 1.00 57.12 94 LYS A O 1
ATOM 759 N N . SER A 1 95 ? -8.592 9.199 -17.643 1.00 61.41 95 SER A N 1
ATOM 760 C CA . SER A 1 95 ? -9.746 8.746 -18.430 1.00 61.41 95 SER A CA 1
ATOM 761 C C . SER A 1 95 ? -10.737 8.022 -17.507 1.00 61.41 95 SER A C 1
ATOM 763 O O . SER A 1 95 ? -10.334 7.507 -16.459 1.00 61.41 95 SER A O 1
ATOM 765 N N . SER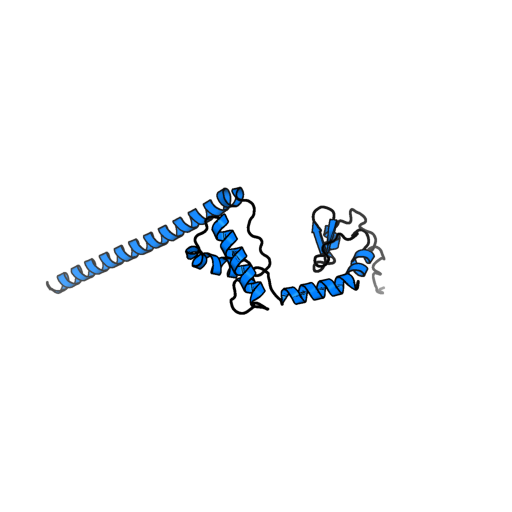 A 1 96 ? -12.017 7.969 -17.885 1.00 67.12 96 SER A N 1
ATOM 766 C CA . SER A 1 96 ? -13.037 7.155 -17.208 1.00 67.12 96 SER A CA 1
ATOM 767 C C . SER A 1 96 ? -12.676 5.670 -17.185 1.00 67.12 96 SER A C 1
ATOM 769 O O . SER A 1 96 ? -12.961 4.992 -16.199 1.00 67.12 96 SER A O 1
ATOM 771 N N . ASP A 1 97 ? -12.006 5.181 -18.229 1.00 71.75 97 ASP A N 1
ATOM 772 C CA . ASP A 1 97 ? -11.790 3.744 -18.431 1.00 71.75 97 ASP A CA 1
ATOM 773 C C . ASP A 1 97 ? -10.734 3.179 -17.480 1.00 71.75 97 ASP A C 1
ATOM 775 O O . ASP A 1 97 ? -10.969 2.167 -16.828 1.00 71.75 97 ASP A O 1
ATOM 779 N N . SER A 1 98 ? -9.623 3.893 -17.278 1.00 72.31 98 SER A N 1
ATOM 780 C CA . SER A 1 98 ? -8.583 3.469 -16.325 1.00 72.31 98 SER A CA 1
ATOM 781 C C . SER A 1 98 ? -9.036 3.552 -14.868 1.00 72.31 98 SER A C 1
ATOM 783 O O . SER A 1 98 ? -8.512 2.853 -14.001 1.00 72.31 98 SER A O 1
ATOM 785 N N . ARG A 1 99 ? -10.029 4.400 -14.575 1.00 76.31 99 ARG A N 1
ATOM 786 C CA . ARG A 1 99 ? -10.688 4.415 -13.267 1.00 76.31 99 ARG A CA 1
ATOM 787 C C . ARG A 1 99 ? -11.556 3.187 -13.066 1.00 76.31 99 ARG A C 1
ATOM 789 O O . ARG A 1 99 ? -11.572 2.642 -11.967 1.00 76.31 99 ARG A O 1
ATOM 796 N N . LYS A 1 100 ? -12.297 2.803 -14.102 1.00 82.19 100 LYS A N 1
ATOM 797 C CA . LYS A 1 100 ? -13.192 1.652 -14.072 1.00 82.19 100 LYS A CA 1
ATOM 798 C C . LYS A 1 100 ? -12.403 0.356 -13.887 1.00 82.19 100 LYS A C 1
ATOM 800 O O . LYS A 1 100 ? -12.677 -0.352 -12.928 1.00 82.19 100 LYS A O 1
ATOM 805 N N . GLU A 1 101 ? -11.371 0.141 -14.700 1.00 84.44 101 GLU A N 1
ATOM 806 C CA . GLU A 1 101 ? -10.469 -1.018 -14.609 1.00 84.44 101 GLU A CA 1
ATOM 807 C C . GLU A 1 101 ? -9.865 -1.153 -13.203 1.00 84.44 101 GLU A C 1
ATOM 809 O O . GLU A 1 101 ? -9.974 -2.196 -12.569 1.00 84.44 101 GLU A O 1
ATOM 814 N N . PHE A 1 102 ? -9.346 -0.056 -12.636 1.00 82.94 102 PHE A N 1
ATOM 815 C CA . PHE A 1 102 ? -8.815 -0.075 -11.272 1.00 82.94 102 PHE A CA 1
ATOM 816 C C . PHE A 1 102 ? -9.863 -0.469 -10.217 1.00 82.94 102 PHE A C 1
ATOM 818 O O . PHE A 1 102 ? -9.545 -1.186 -9.270 1.00 82.94 102 PHE A O 1
ATOM 825 N N . ILE A 1 103 ? -11.094 0.042 -10.328 1.00 84.81 103 ILE A N 1
ATOM 826 C CA . ILE A 1 103 ? -12.164 -0.278 -9.373 1.00 84.81 103 ILE A CA 1
ATOM 827 C C . ILE A 1 103 ? -12.541 -1.758 -9.485 1.00 84.81 103 ILE A C 1
ATOM 829 O O . ILE A 1 103 ? -12.725 -2.404 -8.455 1.00 84.81 103 ILE A O 1
ATOM 833 N N . GLU A 1 104 ? -12.633 -2.289 -10.702 1.00 88.50 104 GLU A N 1
ATOM 834 C CA . GLU A 1 104 ? -12.964 -3.692 -10.964 1.00 88.50 104 GLU A CA 1
ATOM 835 C C . GLU A 1 104 ? -11.882 -4.631 -10.418 1.00 88.50 104 GLU A C 1
ATOM 837 O O . GLU A 1 104 ? -12.202 -5.506 -9.613 1.00 88.50 104 GLU A O 1
ATOM 842 N N . ASP A 1 105 ? -10.608 -4.377 -10.727 1.00 91.31 105 ASP A N 1
ATOM 843 C CA . ASP A 1 105 ? -9.469 -5.137 -10.191 1.00 91.31 105 ASP A CA 1
ATOM 844 C C . ASP A 1 105 ? -9.420 -5.093 -8.661 1.00 91.31 105 ASP A C 1
ATOM 846 O O . ASP A 1 105 ? -9.143 -6.087 -7.986 1.00 91.31 105 ASP A O 1
ATOM 850 N N . PHE A 1 106 ? -9.705 -3.924 -8.086 1.00 87.88 106 PHE A N 1
ATOM 851 C CA . PHE A 1 106 ? -9.714 -3.752 -6.643 1.00 87.88 106 PHE A CA 1
ATOM 852 C C . PHE A 1 106 ? -10.837 -4.548 -5.970 1.00 87.88 106 PHE A C 1
ATOM 854 O O . PHE A 1 106 ? -10.606 -5.180 -4.937 1.00 87.88 106 PHE A O 1
ATOM 861 N N . VAL A 1 107 ? -12.046 -4.524 -6.538 1.00 90.38 107 VAL A N 1
ATOM 862 C CA . VAL A 1 107 ? -13.188 -5.299 -6.032 1.00 90.38 107 VAL A CA 1
ATOM 863 C C . VAL A 1 107 ? -12.930 -6.796 -6.191 1.00 90.38 107 VAL A C 1
ATOM 865 O O . VAL A 1 107 ? -13.184 -7.539 -5.245 1.00 90.38 107 VAL A O 1
ATOM 868 N N . ALA A 1 108 ? -12.370 -7.228 -7.323 1.00 94.56 108 ALA A N 1
ATOM 869 C CA . ALA A 1 108 ? -11.994 -8.619 -7.560 1.00 94.56 108 ALA A CA 1
ATOM 870 C C . ALA A 1 108 ? -10.981 -9.115 -6.519 1.00 94.56 108 ALA A C 1
ATOM 872 O O . ALA A 1 108 ? -11.209 -10.142 -5.887 1.00 94.56 108 ALA A O 1
ATOM 873 N N . MET A 1 109 ? -9.926 -8.339 -6.251 1.00 93.94 109 MET A N 1
ATOM 874 C CA . MET A 1 109 ? -8.940 -8.657 -5.213 1.00 93.94 109 MET A CA 1
ATOM 875 C C . MET A 1 109 ? -9.567 -8.741 -3.815 1.00 93.94 109 MET A C 1
ATOM 877 O O . MET A 1 109 ? -9.224 -9.631 -3.039 1.00 93.94 109 MET A O 1
ATOM 881 N N . CYS A 1 110 ? -10.506 -7.848 -3.481 1.00 92.19 110 CYS A N 1
ATOM 882 C CA . CYS A 1 110 ? -11.217 -7.922 -2.202 1.00 92.19 110 CYS A CA 1
ATOM 883 C C . CYS A 1 110 ? -12.093 -9.176 -2.107 1.00 92.19 110 CYS A C 1
ATOM 885 O O . CYS A 1 110 ? -12.136 -9.789 -1.046 1.00 92.19 110 CYS A O 1
ATOM 887 N N . ALA A 1 111 ? -12.765 -9.558 -3.195 1.00 94.06 111 ALA A N 1
ATOM 888 C CA . ALA A 1 111 ? -13.579 -10.767 -3.248 1.00 94.06 111 ALA A CA 1
ATOM 889 C C . ALA A 1 111 ? -12.721 -12.037 -3.128 1.00 94.06 111 ALA A C 1
ATOM 891 O O . ALA A 1 111 ? -13.061 -12.922 -2.357 1.00 94.06 111 ALA A O 1
ATOM 892 N N . GLU A 1 112 ? -11.587 -12.101 -3.828 1.00 95.94 112 GLU A N 1
ATOM 893 C CA . GLU A 1 112 ? -10.661 -13.240 -3.780 1.00 95.94 112 GLU A CA 1
ATOM 894 C C . GLU A 1 112 ? -10.019 -13.418 -2.396 1.00 95.94 112 GLU A C 1
ATOM 896 O O . GLU A 1 112 ? -9.776 -14.537 -1.952 1.00 95.94 112 GLU A O 1
ATOM 901 N N . ALA A 1 113 ? -9.752 -12.313 -1.697 1.00 92.88 113 ALA A N 1
ATOM 902 C CA . ALA A 1 113 ? -9.145 -12.322 -0.370 1.00 92.88 113 ALA A CA 1
ATOM 903 C C . ALA A 1 113 ? -10.165 -12.341 0.787 1.00 92.88 113 ALA A C 1
ATOM 905 O O . ALA A 1 113 ? -9.763 -12.156 1.940 1.00 92.88 113 ALA A O 1
ATOM 906 N N . ASP A 1 114 ? -11.461 -12.503 0.496 1.00 94.56 114 ASP A N 1
ATOM 907 C CA . ASP A 1 114 ? -12.559 -12.443 1.472 1.00 94.56 114 ASP A CA 1
ATOM 908 C C . ASP A 1 114 ? -12.531 -11.168 2.347 1.00 94.56 114 ASP A C 1
ATOM 910 O O . ASP A 1 114 ? -12.791 -11.191 3.554 1.00 94.56 114 ASP A O 1
ATOM 914 N N . ILE A 1 115 ? -12.183 -10.020 1.755 1.00 91.44 115 ILE A N 1
ATOM 915 C CA . ILE A 1 115 ? -12.084 -8.727 2.443 1.00 91.44 115 ILE A CA 1
ATOM 916 C C . ILE A 1 115 ? -13.396 -7.946 2.270 1.00 91.44 115 ILE A C 1
ATOM 918 O O . ILE A 1 115 ? -13.681 -7.462 1.172 1.00 91.44 115 ILE A O 1
ATOM 922 N N . PRO A 1 116 ? -14.168 -7.703 3.349 1.00 91.75 116 PRO A N 1
ATOM 923 C CA . PRO A 1 116 ? -15.407 -6.938 3.254 1.00 91.75 116 PRO A CA 1
ATOM 924 C C . PRO A 1 116 ? -15.145 -5.476 2.875 1.00 91.75 116 PRO A C 1
ATOM 926 O O . PRO A 1 116 ? -14.281 -4.805 3.460 1.00 91.75 116 PRO A O 1
ATOM 929 N N . LEU A 1 117 ? -15.930 -4.950 1.932 1.00 88.62 117 LEU A N 1
ATOM 930 C CA . LEU A 1 117 ? -15.768 -3.589 1.409 1.00 88.62 117 LEU A CA 1
ATOM 931 C C . LEU A 1 117 ? -16.007 -2.506 2.481 1.00 88.62 117 LEU A C 1
ATOM 933 O O . LEU A 1 117 ? -15.450 -1.411 2.401 1.00 88.62 117 LEU A O 1
ATOM 937 N N . GLU A 1 118 ? -16.740 -2.801 3.555 1.00 90.31 118 GLU A N 1
ATOM 938 C CA . GLU A 1 118 ? -16.970 -1.874 4.672 1.00 90.31 118 GLU A CA 1
ATOM 939 C C . GLU A 1 118 ? -15.671 -1.558 5.432 1.00 90.31 118 GLU A C 1
ATOM 941 O O . GLU A 1 118 ? -15.513 -0.483 6.030 1.00 90.31 118 GLU A O 1
ATOM 946 N N . LYS A 1 119 ? -14.693 -2.477 5.401 1.00 86.50 119 LYS A N 1
ATOM 947 C CA . LYS A 1 119 ? -13.389 -2.298 6.059 1.00 86.50 119 LYS A CA 1
ATOM 948 C C . LYS A 1 119 ? -12.484 -1.309 5.321 1.00 86.50 119 LYS A C 1
ATOM 950 O O . LYS A 1 119 ? -11.502 -0.834 5.902 1.00 86.50 119 LYS A O 1
ATOM 955 N N . MET A 1 120 ? -12.845 -0.910 4.099 1.00 83.69 120 MET A N 1
ATOM 956 C CA . MET A 1 120 ? -12.078 0.044 3.290 1.00 83.69 120 MET A CA 1
ATOM 957 C C . MET A 1 120 ? -11.943 1.418 3.937 1.00 83.69 120 MET A C 1
ATOM 959 O O . MET A 1 120 ? -10.938 2.103 3.740 1.00 83.69 120 MET A O 1
ATOM 963 N N . THR A 1 121 ? -12.900 1.794 4.784 1.00 84.62 121 THR A N 1
ATOM 964 C CA . THR A 1 121 ? -12.862 3.027 5.585 1.00 84.62 121 THR A CA 1
ATOM 965 C C . THR A 1 121 ? -11.592 3.150 6.433 1.00 84.62 121 THR A C 1
ATOM 967 O O . THR A 1 121 ? -11.062 4.250 6.590 1.00 84.62 121 THR A O 1
ATOM 970 N N . LYS A 1 122 ? -11.054 2.028 6.930 1.00 86.19 122 LYS A N 1
ATOM 971 C CA . LYS A 1 122 ? -9.808 1.979 7.714 1.00 86.19 122 LYS A CA 1
ATOM 972 C C . LYS A 1 122 ? -8.570 1.742 6.850 1.00 86.19 122 LYS A C 1
ATOM 974 O O . LYS A 1 122 ? -7.496 2.243 7.177 1.00 86.19 122 LYS A O 1
ATOM 979 N N . LEU A 1 123 ? -8.714 1.011 5.743 1.00 84.81 123 LEU A N 1
ATOM 980 C CA . LEU A 1 123 ? -7.611 0.711 4.826 1.00 84.81 123 LEU A CA 1
ATOM 981 C C . LEU A 1 123 ? -7.155 1.958 4.055 1.00 84.81 123 LEU A C 1
ATOM 983 O O . LEU A 1 123 ? -5.959 2.225 3.938 1.00 84.81 123 LEU A O 1
ATOM 987 N N . ARG A 1 124 ? -8.107 2.766 3.581 1.00 83.62 124 ARG A N 1
ATOM 988 C CA . ARG A 1 124 ? -7.851 3.976 2.791 1.00 83.62 124 ARG A CA 1
ATOM 989 C C . ARG A 1 124 ? -6.847 4.943 3.439 1.00 83.62 124 ARG A C 1
ATOM 991 O O . ARG A 1 124 ? -5.862 5.275 2.778 1.00 83.62 124 ARG A O 1
ATOM 998 N N . PRO A 1 125 ? -7.029 5.402 4.695 1.00 84.44 125 PRO A N 1
ATOM 999 C CA . PRO A 1 125 ? -6.067 6.303 5.328 1.00 84.44 125 PRO A CA 1
ATOM 1000 C C . PRO A 1 125 ? -4.688 5.659 5.536 1.00 84.44 125 PRO A C 1
ATOM 1002 O O . PRO A 1 125 ? -3.681 6.358 5.430 1.00 84.44 125 PRO A O 1
ATOM 1005 N N . PHE A 1 126 ? -4.612 4.345 5.777 1.00 84.50 126 PHE A N 1
ATOM 1006 C CA . PHE A 1 126 ? -3.336 3.631 5.892 1.00 84.50 126 PHE A CA 1
ATOM 1007 C C . PHE A 1 126 ? -2.557 3.650 4.571 1.00 84.50 126 PHE A C 1
ATOM 1009 O O . PHE A 1 126 ? -1.399 4.076 4.548 1.00 84.50 126 PHE A O 1
ATOM 1016 N N . LEU A 1 127 ? -3.203 3.266 3.466 1.00 84.25 127 LEU A N 1
ATOM 1017 C CA . LEU A 1 127 ? -2.582 3.262 2.140 1.00 84.25 127 LEU A CA 1
ATOM 1018 C C . LEU A 1 127 ? -2.173 4.675 1.715 1.00 84.25 127 LEU A C 1
ATOM 1020 O O . LEU A 1 127 ? -1.050 4.886 1.259 1.00 84.25 127 LEU A O 1
ATOM 1024 N N . LEU A 1 128 ? -3.038 5.667 1.955 1.00 79.69 128 LEU A N 1
ATOM 1025 C CA . LEU A 1 128 ? -2.705 7.068 1.709 1.00 79.69 128 LEU A CA 1
ATOM 1026 C C . LEU A 1 128 ? -1.502 7.524 2.527 1.00 79.69 128 LEU A C 1
ATOM 1028 O O . LEU A 1 128 ? -0.736 8.334 2.031 1.00 79.69 128 LEU A O 1
ATOM 1032 N N . LYS A 1 129 ? -1.327 7.066 3.769 1.00 82.19 129 LYS A N 1
ATOM 1033 C CA . LYS A 1 129 ? -0.207 7.486 4.620 1.00 82.19 129 LYS A CA 1
ATOM 1034 C C . LYS A 1 129 ? 1.108 6.823 4.214 1.00 82.19 129 LYS A C 1
ATOM 1036 O O . LYS A 1 129 ? 2.131 7.501 4.170 1.00 82.19 129 LYS A O 1
ATOM 1041 N N . HIS A 1 130 ? 1.087 5.524 3.929 1.00 77.19 130 HIS A N 1
ATOM 1042 C CA . HIS A 1 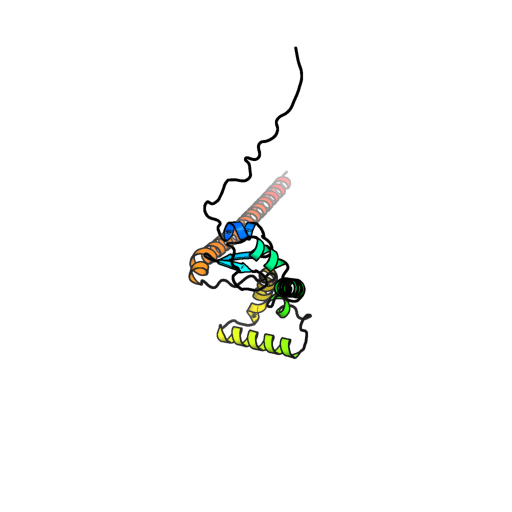130 ? 2.304 4.713 3.842 1.00 77.19 130 HIS A CA 1
ATOM 1043 C C . HIS A 1 130 ? 2.723 4.345 2.414 1.00 77.19 130 HIS A C 1
ATOM 1045 O O . HIS A 1 130 ? 3.890 4.033 2.186 1.00 77.19 130 HIS A O 1
ATOM 1051 N N . CYS A 1 131 ? 1.832 4.452 1.427 1.00 73.12 131 CYS A N 1
ATOM 1052 C CA . CYS A 1 131 ? 2.118 4.029 0.054 1.00 73.12 131 CYS A CA 1
ATOM 1053 C C . CYS A 1 131 ? 2.406 5.191 -0.916 1.00 73.12 131 CYS A C 1
ATOM 1055 O O . CYS A 1 131 ? 2.497 4.968 -2.121 1.00 73.12 131 CYS A O 1
ATOM 1057 N N . LYS A 1 132 ? 2.625 6.417 -0.409 1.00 68.31 132 LYS A N 1
ATOM 1058 C CA . LYS A 1 132 ? 2.970 7.623 -1.200 1.00 68.31 132 LYS A CA 1
ATOM 1059 C C . LYS A 1 132 ? 4.281 7.508 -1.980 1.00 68.31 132 LYS A C 1
ATOM 1061 O O . LYS A 1 132 ? 4.399 8.076 -3.062 1.00 68.31 132 LYS A O 1
ATOM 1066 N N . GLN A 1 133 ? 5.266 6.797 -1.432 1.00 55.94 133 GLN A N 1
ATOM 1067 C CA . GLN A 1 133 ? 6.657 6.815 -1.902 1.00 55.94 133 GLN A CA 1
ATOM 1068 C C . GLN A 1 133 ? 7.162 5.425 -2.295 1.00 55.94 133 GLN A C 1
ATOM 1070 O O . GLN A 1 133 ? 8.277 5.047 -1.950 1.00 55.94 133 GLN A O 1
ATOM 1075 N N . ARG A 1 134 ? 6.353 4.651 -3.034 1.00 52.97 134 ARG A N 1
ATOM 1076 C CA . ARG A 1 134 ? 6.775 3.333 -3.553 1.00 52.97 134 ARG A CA 1
ATOM 1077 C C . ARG A 1 134 ? 7.017 2.285 -2.446 1.00 52.97 134 ARG A C 1
ATOM 1079 O O . ARG A 1 134 ? 7.725 1.308 -2.670 1.00 52.97 134 ARG A O 1
ATOM 1086 N N . GLY A 1 135 ? 6.432 2.486 -1.261 1.00 58.53 135 GLY A N 1
ATOM 1087 C CA . GLY A 1 135 ? 6.469 1.510 -0.173 1.00 58.53 135 GLY A CA 1
ATOM 1088 C C . GLY A 1 135 ? 5.833 0.193 -0.613 1.00 58.53 135 GLY A C 1
ATOM 1089 O O . GLY A 1 135 ? 4.704 0.189 -1.104 1.00 58.53 135 GLY A O 1
ATOM 1090 N N . ALA A 1 136 ? 6.568 -0.910 -0.472 1.00 64.81 136 ALA A N 1
ATOM 1091 C CA . ALA A 1 136 ? 6.065 -2.241 -0.782 1.00 64.81 136 ALA A CA 1
ATOM 1092 C C . ALA A 1 136 ? 5.220 -2.767 0.381 1.00 64.81 136 ALA A C 1
ATOM 1094 O O . ALA A 1 136 ? 5.587 -2.598 1.546 1.00 64.81 136 ALA A O 1
ATOM 1095 N N . LEU A 1 137 ? 4.111 -3.438 0.062 1.00 79.88 137 LEU A N 1
ATOM 1096 C CA . LEU A 1 137 ? 3.405 -4.220 1.068 1.00 79.88 137 LEU A CA 1
ATOM 1097 C C . LEU A 1 137 ? 4.329 -5.348 1.561 1.00 79.88 137 LEU A C 1
ATOM 1099 O O . LEU A 1 137 ? 5.028 -5.965 0.746 1.00 79.88 137 LEU A O 1
ATOM 1103 N N . PRO A 1 138 ? 4.373 -5.615 2.876 1.00 78.81 138 PRO A N 1
ATOM 1104 C CA . PRO A 1 138 ? 5.215 -6.675 3.406 1.00 78.81 138 PRO A CA 1
ATOM 1105 C C . PRO A 1 138 ? 4.773 -8.033 2.851 1.00 78.81 138 PRO A C 1
ATOM 1107 O O . PRO A 1 138 ? 3.593 -8.368 2.886 1.00 78.81 138 PRO A O 1
ATOM 1110 N N . LYS A 1 139 ? 5.728 -8.820 2.346 1.00 78.94 139 LYS A N 1
ATOM 1111 C CA . LYS A 1 139 ? 5.456 -10.128 1.720 1.00 78.94 139 LYS A CA 1
ATOM 1112 C C . LYS A 1 139 ? 5.529 -11.300 2.701 1.00 78.94 139 LYS A C 1
ATOM 1114 O O . LYS A 1 139 ? 4.920 -12.337 2.475 1.00 78.94 139 LYS A O 1
ATOM 1119 N N . ASN A 1 140 ? 6.311 -11.164 3.773 1.00 85.81 140 ASN A N 1
ATOM 1120 C CA . ASN A 1 140 ? 6.586 -12.267 4.690 1.00 85.81 140 ASN A CA 1
ATOM 1121 C C . ASN A 1 140 ? 5.550 -12.319 5.825 1.00 85.81 140 ASN A C 1
ATOM 1123 O O . ASN A 1 140 ? 5.614 -11.534 6.769 1.00 85.81 140 ASN A O 1
ATOM 1127 N N . VAL A 1 141 ? 4.620 -13.273 5.746 1.00 84.44 141 VAL A N 1
ATOM 1128 C CA . VAL A 1 141 ? 3.540 -13.448 6.734 1.00 84.44 141 VAL A CA 1
ATOM 1129 C C . VAL A 1 141 ? 4.074 -13.841 8.115 1.00 84.44 141 VAL A C 1
ATOM 1131 O O . VAL A 1 141 ? 3.569 -13.361 9.130 1.00 84.44 141 VAL A O 1
ATOM 1134 N N . SER A 1 142 ? 5.106 -14.683 8.180 1.00 82.06 142 SER A N 1
ATOM 1135 C CA . SER A 1 142 ? 5.653 -15.187 9.445 1.00 82.06 142 SER A CA 1
ATOM 1136 C C . SER A 1 142 ? 6.258 -14.067 10.293 1.00 82.06 142 SER A C 1
ATOM 1138 O O . SER A 1 142 ? 5.954 -13.958 11.478 1.00 82.06 142 SER A O 1
ATOM 1140 N N . SER A 1 143 ? 7.038 -13.178 9.673 1.00 79.75 143 SER A N 1
ATOM 1141 C CA . SER A 1 143 ? 7.623 -12.002 10.326 1.00 79.75 143 SER A CA 1
ATOM 1142 C C . SER A 1 143 ? 6.544 -11.033 10.820 1.00 79.75 143 SER A C 1
ATOM 1144 O O . SER A 1 143 ? 6.615 -10.556 11.956 1.00 79.75 143 SER A O 1
ATOM 1146 N N . LEU A 1 144 ? 5.494 -10.814 10.017 1.00 83.56 144 LEU A N 1
ATOM 1147 C CA . LEU A 1 144 ? 4.352 -9.993 10.419 1.00 83.56 144 LEU A CA 1
ATOM 1148 C C . LEU A 1 144 ? 3.650 -10.554 11.660 1.00 83.56 144 LEU A C 1
ATOM 1150 O O . LEU A 1 144 ? 3.338 -9.792 12.572 1.00 83.56 144 LEU A O 1
ATOM 1154 N N . ARG A 1 145 ? 3.416 -11.871 11.717 1.00 81.06 145 ARG A N 1
ATOM 1155 C CA . ARG A 1 145 ? 2.729 -12.515 12.848 1.00 81.06 145 ARG A CA 1
ATOM 1156 C C . ARG A 1 145 ? 3.592 -12.585 14.102 1.00 81.06 145 ARG A C 1
ATOM 1158 O O . ARG A 1 145 ? 3.103 -12.305 15.184 1.00 81.06 145 ARG A O 1
ATOM 1165 N N . GLN A 1 146 ? 4.854 -12.975 13.977 1.00 79.31 146 GLN A N 1
ATOM 1166 C CA . GLN A 1 146 ? 5.684 -13.247 15.152 1.00 79.31 146 GLN A CA 1
ATOM 1167 C C . GLN A 1 146 ? 6.211 -11.966 15.792 1.00 79.31 146 GLN A C 1
ATOM 1169 O O . GLN A 1 146 ? 6.183 -11.822 17.012 1.00 79.31 146 GLN A O 1
ATOM 1174 N N . ILE A 1 147 ? 6.673 -11.025 14.969 1.00 82.62 147 ILE A N 1
ATOM 1175 C CA . ILE A 1 147 ? 7.375 -9.840 15.458 1.00 82.62 147 ILE A CA 1
ATOM 1176 C C . ILE A 1 147 ? 6.391 -8.681 15.585 1.00 82.62 147 ILE A C 1
ATOM 1178 O O . ILE A 1 147 ? 6.248 -8.091 16.652 1.00 82.62 147 ILE A O 1
ATOM 1182 N N . HIS A 1 148 ? 5.705 -8.342 14.495 1.00 83.38 148 HIS A N 1
ATOM 1183 C CA . HIS A 1 148 ? 4.978 -7.074 14.422 1.00 83.38 148 HIS A CA 1
ATOM 1184 C C . HIS A 1 148 ? 3.603 -7.155 15.086 1.00 83.38 148 HIS A C 1
ATOM 1186 O O . HIS A 1 148 ? 3.219 -6.230 15.795 1.00 83.38 148 HIS A O 1
ATOM 1192 N N . LEU A 1 149 ? 2.876 -8.261 14.913 1.00 85.50 149 LEU A N 1
ATOM 1193 C CA . LEU A 1 149 ? 1.563 -8.442 15.530 1.00 85.50 149 LEU A CA 1
ATOM 1194 C C . LEU A 1 149 ? 1.668 -8.459 17.056 1.00 85.50 149 LEU A C 1
ATOM 1196 O O . LEU A 1 149 ? 0.929 -7.728 17.708 1.00 85.50 149 LEU A O 1
ATOM 1200 N N . SER A 1 150 ? 2.618 -9.220 17.606 1.00 83.44 150 SER A N 1
ATOM 1201 C CA . SER A 1 150 ? 2.883 -9.268 19.048 1.00 83.44 150 SER A CA 1
ATOM 1202 C C . SER A 1 150 ? 3.175 -7.870 19.596 1.00 83.44 150 SER A C 1
ATOM 1204 O O . SER A 1 150 ? 2.540 -7.423 20.543 1.00 83.44 150 SER A O 1
ATOM 1206 N N . GLN A 1 151 ? 4.062 -7.116 18.940 1.00 85.19 151 GLN A N 1
ATOM 1207 C CA . GLN A 1 151 ? 4.399 -5.755 19.363 1.00 85.19 151 GLN A CA 1
ATOM 1208 C C . GLN A 1 151 ? 3.204 -4.795 19.308 1.00 85.19 151 GLN A C 1
ATOM 1210 O O . GLN A 1 151 ? 2.981 -4.035 20.251 1.00 85.19 151 GLN A O 1
ATOM 1215 N N . VAL A 1 152 ? 2.426 -4.817 18.223 1.00 88.25 152 VAL A N 1
ATOM 1216 C CA . VAL A 1 152 ? 1.248 -3.949 18.070 1.00 88.25 152 VAL A CA 1
ATOM 1217 C C . VAL A 1 152 ? 0.168 -4.309 19.091 1.00 88.25 152 VAL A C 1
ATOM 1219 O O . VAL A 1 152 ? -0.469 -3.411 19.646 1.00 88.25 152 VAL A O 1
ATOM 1222 N N . PHE A 1 153 ? -0.018 -5.599 19.373 1.00 89.19 153 PHE A N 1
ATOM 1223 C CA . PHE A 1 153 ? -0.950 -6.075 20.390 1.00 89.19 153 PHE A CA 1
ATOM 1224 C C . PHE A 1 153 ? -0.564 -5.565 21.782 1.00 89.19 153 PHE A C 1
ATOM 1226 O O . PHE A 1 153 ? -1.380 -4.917 22.438 1.00 89.19 153 PHE A O 1
ATOM 1233 N N . GLU A 1 154 ? 0.693 -5.746 22.191 1.00 89.06 154 GLU A N 1
ATOM 1234 C CA . GLU A 1 154 ? 1.179 -5.284 23.497 1.00 89.06 154 GLU A CA 1
ATOM 1235 C C . GLU A 1 154 ? 1.055 -3.762 23.659 1.00 89.06 154 GLU A C 1
ATOM 1237 O O . GLU A 1 154 ? 0.594 -3.256 24.686 1.00 89.06 154 GLU A O 1
ATOM 1242 N N . GLN A 1 155 ? 1.391 -3.002 22.612 1.00 90.00 155 GLN A N 1
ATOM 1243 C CA . GLN A 1 155 ? 1.211 -1.548 22.607 1.00 90.00 155 GLN A CA 1
ATOM 1244 C C . GLN A 1 155 ? -0.260 -1.151 22.762 1.00 90.00 155 GLN A C 1
ATOM 1246 O O . GLN A 1 155 ? -0.579 -0.202 23.490 1.00 90.00 155 GLN A O 1
ATOM 1251 N N . HIS A 1 156 ? -1.163 -1.873 22.097 1.00 91.75 156 HIS A N 1
ATOM 1252 C CA . HIS A 1 156 ? -2.593 -1.629 22.195 1.00 91.75 156 HIS A CA 1
ATOM 1253 C C . HIS A 1 156 ? -3.110 -1.898 23.611 1.00 91.75 156 HIS A C 1
ATOM 1255 O O . HIS A 1 156 ? -3.737 -1.017 24.204 1.00 91.75 156 HIS A O 1
ATOM 1261 N N . ILE A 1 157 ? -2.785 -3.060 24.184 1.00 90.31 157 ILE A N 1
ATOM 1262 C CA . ILE A 1 157 ? -3.173 -3.435 25.550 1.00 90.31 157 ILE A CA 1
ATOM 1263 C C . ILE A 1 157 ? -2.634 -2.423 26.563 1.00 90.31 157 ILE A C 1
ATOM 1265 O O . ILE A 1 157 ? -3.396 -1.905 27.380 1.00 90.31 157 ILE A O 1
ATOM 1269 N N . SER A 1 158 ? -1.358 -2.042 26.458 1.00 91.31 158 SER A N 1
ATOM 1270 C CA . SER A 1 158 ? -0.756 -1.025 27.327 1.00 91.31 158 SER A CA 1
ATOM 1271 C C . SER A 1 158 ? -1.488 0.321 27.245 1.00 91.31 158 SER A C 1
ATOM 1273 O O . SER A 1 158 ? -1.746 0.962 28.268 1.00 91.31 158 SER A O 1
ATOM 1275 N N . SER A 1 159 ? -1.879 0.755 26.041 1.00 90.12 159 SER A N 1
ATOM 1276 C CA . SER A 1 159 ? -2.652 1.990 25.848 1.00 90.12 159 SER A CA 1
ATOM 1277 C C . SER A 1 159 ? -4.036 1.914 26.498 1.00 90.12 159 SER A C 1
ATOM 1279 O O . SER A 1 159 ? -4.464 2.866 27.157 1.00 90.12 159 SER A O 1
ATOM 1281 N N . VAL A 1 160 ? -4.729 0.782 26.349 1.00 90.94 160 VAL A N 1
ATOM 1282 C CA . VAL A 1 160 ? -6.050 0.558 26.952 1.00 90.94 160 VAL A CA 1
ATOM 1283 C C . VAL A 1 160 ? -5.954 0.547 28.478 1.00 90.94 160 VAL A C 1
ATOM 1285 O O . VAL A 1 160 ? -6.700 1.276 29.133 1.00 90.94 160 VAL A O 1
ATOM 1288 N N . LEU A 1 161 ? -4.996 -0.184 29.053 1.00 89.56 161 LEU A N 1
ATOM 1289 C CA . LEU A 1 161 ? -4.789 -0.243 30.504 1.00 89.56 161 LEU A CA 1
ATOM 1290 C C . LEU A 1 161 ? -4.478 1.133 31.099 1.00 89.56 161 LEU A C 1
ATOM 1292 O O . LEU A 1 161 ? -5.051 1.503 32.123 1.00 89.56 161 LEU A O 1
ATOM 1296 N N . LYS A 1 162 ? -3.642 1.939 30.430 1.00 90.56 162 LYS A N 1
ATOM 1297 C CA . LYS A 1 162 ? -3.378 3.326 30.847 1.00 90.56 162 LYS A CA 1
ATOM 1298 C C . LYS A 1 162 ? -4.656 4.161 30.885 1.00 90.56 162 LYS A C 1
ATOM 1300 O O . LYS A 1 162 ? -4.884 4.874 31.858 1.00 90.56 162 LYS A O 1
ATOM 1305 N N . LYS A 1 163 ? -5.511 4.059 29.862 1.00 88.12 163 LYS A N 1
ATOM 1306 C CA . LYS A 1 163 ? -6.798 4.777 29.825 1.00 88.12 163 LYS A CA 1
ATOM 1307 C C . LYS A 1 163 ? -7.731 4.335 30.952 1.00 88.12 163 LYS A C 1
ATOM 1309 O O . LYS A 1 163 ? -8.360 5.186 31.576 1.00 88.12 163 LYS A O 1
ATOM 1314 N N . ILE A 1 164 ? -7.795 3.034 31.237 1.00 87.50 164 ILE A N 1
ATOM 1315 C CA . ILE A 1 164 ? -8.606 2.488 32.334 1.00 87.50 164 ILE A CA 1
ATOM 1316 C C . ILE A 1 164 ? -8.097 3.002 33.686 1.00 87.50 164 ILE A C 1
ATOM 1318 O O . ILE A 1 164 ? -8.898 3.485 34.481 1.00 87.50 164 ILE A O 1
ATOM 1322 N N . LEU A 1 165 ? -6.782 2.978 33.922 1.00 82.44 165 LEU A N 1
ATOM 1323 C CA . LEU A 1 165 ? -6.175 3.462 35.166 1.00 82.44 165 LEU A CA 1
ATOM 1324 C C . LEU A 1 165 ? -6.400 4.964 35.385 1.00 82.44 165 LEU A C 1
ATOM 1326 O O . LEU A 1 165 ? -6.649 5.408 36.503 1.00 82.44 165 LEU A O 1
ATOM 1330 N N . ILE A 1 166 ? -6.318 5.767 34.323 1.00 80.56 166 ILE A N 1
ATOM 1331 C CA . ILE A 1 166 ? -6.626 7.200 34.403 1.00 80.56 166 ILE A CA 1
ATOM 1332 C C . ILE A 1 166 ? -8.101 7.392 34.764 1.00 80.56 166 ILE A C 1
ATOM 1334 O O . ILE A 1 166 ? -8.421 8.182 35.650 1.00 80.56 166 ILE A O 1
ATOM 1338 N N . LYS A 1 167 ? -9.003 6.634 34.130 1.00 75.69 167 LYS A N 1
ATOM 1339 C CA . LYS A 1 167 ? -10.440 6.714 34.404 1.00 75.69 167 LYS A CA 1
ATOM 1340 C C . LYS A 1 167 ? -10.780 6.297 35.839 1.00 75.69 167 LYS A C 1
ATOM 1342 O O . LYS A 1 167 ? -11.587 6.968 36.477 1.00 75.69 167 LYS A O 1
ATOM 1347 N N . SER A 1 168 ? -10.153 5.243 36.366 1.00 71.88 168 SER A N 1
ATOM 1348 C CA . SER A 1 168 ? -10.378 4.803 37.748 1.00 71.88 168 SER A CA 1
ATOM 1349 C C . SER A 1 168 ? -9.858 5.819 38.766 1.00 71.88 168 SER A C 1
ATOM 1351 O O . SER A 1 168 ? -10.575 6.141 39.711 1.00 71.88 168 SER A O 1
ATOM 1353 N N . LYS A 1 169 ? -8.678 6.412 38.536 1.00 71.62 169 LYS A N 1
ATOM 1354 C CA . LYS A 1 169 ? -8.144 7.490 39.386 1.00 71.62 169 LYS A CA 1
ATOM 1355 C C . LYS A 1 169 ? -9.036 8.730 39.395 1.00 71.62 169 LYS A C 1
ATOM 1357 O O . LYS A 1 169 ? -9.274 9.285 40.462 1.00 71.62 169 LYS A O 1
ATOM 1362 N N . LEU A 1 170 ? -9.557 9.144 38.237 1.00 69.00 170 LEU A N 1
ATOM 1363 C CA . LEU A 1 170 ? -10.498 10.268 38.141 1.00 69.00 170 LEU A CA 1
ATOM 1364 C C . LEU A 1 170 ? -11.805 9.981 38.892 1.00 69.00 170 LEU A C 1
ATOM 1366 O O . LEU A 1 170 ? -12.304 10.847 39.605 1.00 69.00 170 LEU A O 1
ATOM 1370 N N . CYS A 1 171 ? -12.325 8.755 38.785 1.00 62.75 171 CYS A N 1
ATOM 1371 C CA . CYS A 1 171 ? -13.525 8.342 39.511 1.00 62.75 171 CYS A CA 1
ATOM 1372 C C . CYS A 1 171 ? -13.296 8.371 41.030 1.00 62.75 171 CYS A C 1
ATOM 1374 O O . CYS A 1 171 ? -14.123 8.895 41.774 1.00 62.75 171 CYS A O 1
ATOM 1376 N N . GLN A 1 172 ? -12.143 7.883 41.489 1.00 62.53 172 GLN A N 1
ATOM 1377 C CA . GLN A 1 172 ? -11.786 7.887 42.905 1.00 62.53 172 GLN A CA 1
ATOM 1378 C C . GLN A 1 172 ? -11.628 9.314 43.447 1.00 62.53 172 GLN A C 1
ATOM 1380 O O . GLN A 1 172 ? -12.165 9.605 44.510 1.00 62.53 172 GLN A O 1
ATOM 1385 N N . TYR A 1 173 ? -10.991 10.210 42.682 1.00 64.94 173 TYR A N 1
ATOM 1386 C CA . TYR A 1 173 ? -10.866 11.634 43.019 1.00 64.94 173 TYR A CA 1
ATOM 1387 C C . TYR A 1 173 ? -12.222 12.346 43.101 1.00 64.94 173 TYR A C 1
ATOM 1389 O O . TYR A 1 173 ? -12.453 13.145 44.003 1.00 64.94 173 TYR A O 1
ATOM 1397 N N . SER A 1 174 ? -13.141 12.050 42.176 1.00 60.19 174 SER A N 1
ATOM 1398 C CA . SER A 1 174 ? -14.491 12.627 42.210 1.00 60.19 174 SER A CA 1
ATOM 1399 C C . SER A 1 174 ? -15.293 12.159 43.428 1.00 60.19 174 SER A C 1
ATOM 1401 O O . SER A 1 174 ? -15.998 12.957 44.044 1.00 60.19 174 SER A O 1
ATOM 1403 N N . HIS A 1 175 ? -15.129 10.893 43.827 1.00 66.62 175 HIS A N 1
ATOM 1404 C CA . HIS A 1 175 ? -15.797 10.333 44.996 1.00 66.62 175 HIS A CA 1
ATOM 1405 C C . HIS A 1 175 ? -15.241 10.916 46.301 1.00 66.62 175 HIS A C 1
ATOM 1407 O O . HIS A 1 175 ? -16.017 11.289 47.177 1.00 66.62 175 HIS A O 1
ATOM 1413 N N . THR A 1 176 ? -13.918 11.075 46.430 1.00 64.31 176 THR A N 1
ATOM 1414 C CA . THR A 1 176 ? -13.331 11.747 47.600 1.00 64.31 176 THR A CA 1
ATOM 1415 C C . THR A 1 176 ? -13.771 13.201 47.703 1.00 64.31 176 THR A C 1
ATOM 1417 O O . THR A 1 176 ? -14.161 13.612 48.790 1.00 64.31 176 THR A O 1
ATOM 1420 N N . ILE A 1 177 ? -13.787 13.967 46.607 1.00 71.69 177 ILE A N 1
ATOM 1421 C CA . ILE A 1 177 ? -14.283 15.355 46.629 1.00 71.69 177 ILE A CA 1
ATOM 1422 C C . ILE A 1 177 ? -15.738 15.403 47.113 1.00 71.69 177 ILE A C 1
ATOM 1424 O O . ILE A 1 177 ? -16.048 16.179 48.011 1.00 71.69 177 ILE A O 1
ATOM 1428 N N . TYR A 1 178 ? -16.610 14.541 46.585 1.00 67.31 178 TYR A N 1
ATOM 1429 C CA . TYR A 1 178 ? -18.022 14.500 46.970 1.00 67.31 178 TYR A CA 1
ATOM 1430 C C . TYR A 1 178 ? -18.225 14.186 48.462 1.00 67.31 178 TYR A C 1
ATOM 1432 O O . TYR A 1 178 ? -18.977 14.880 4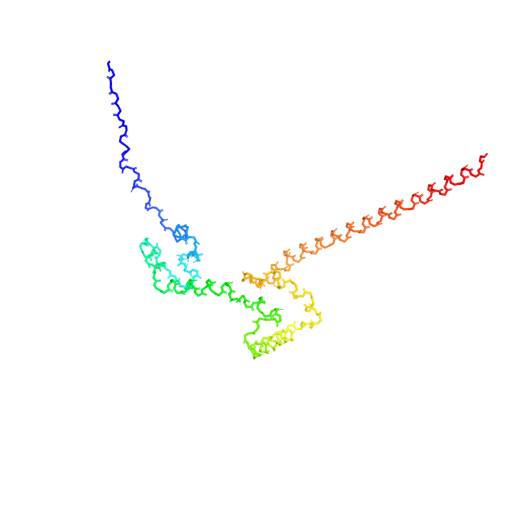9.147 1.00 67.31 178 TYR A O 1
ATOM 1440 N N . VAL A 1 179 ? -17.507 13.192 48.993 1.00 72.38 179 VAL A N 1
ATOM 1441 C CA . VAL A 1 179 ? -17.566 12.830 50.419 1.00 72.38 179 VAL A CA 1
ATOM 1442 C C . VAL A 1 179 ? -17.042 13.969 51.301 1.00 72.38 179 VAL A C 1
ATOM 1444 O O . VAL A 1 179 ? -17.676 14.306 52.299 1.00 72.38 179 VAL A O 1
ATOM 1447 N N . PHE A 1 180 ? -15.938 14.619 50.921 1.00 68.38 180 PHE A N 1
ATOM 1448 C CA . PHE A 1 180 ? -15.407 15.772 51.656 1.00 68.38 180 PHE A CA 1
ATOM 1449 C C . PHE A 1 180 ? -16.367 16.969 51.642 1.00 68.38 180 PHE A C 1
ATOM 1451 O O . PHE A 1 180 ? -16.551 17.609 52.676 1.00 68.38 180 PHE A O 1
ATOM 1458 N N . SER A 1 181 ? -17.024 17.251 50.513 1.00 67.50 181 SER A N 1
ATOM 1459 C CA . SER A 1 181 ? -18.044 18.300 50.430 1.00 67.50 181 SER A CA 1
ATOM 1460 C C . SER A 1 181 ? -19.239 18.014 51.343 1.00 67.50 181 SER A C 1
ATOM 1462 O O . SER A 1 181 ? -19.679 18.913 52.054 1.00 67.50 181 SER A O 1
ATOM 1464 N N . ILE A 1 182 ? -19.727 16.768 51.394 1.00 71.06 182 ILE A N 1
ATOM 1465 C CA . ILE A 1 182 ? -20.812 16.370 52.308 1.00 71.06 182 ILE A CA 1
ATOM 1466 C C . ILE A 1 182 ? -20.395 16.541 53.772 1.00 71.06 182 ILE A C 1
ATOM 1468 O O . ILE A 1 182 ? -21.175 17.062 54.569 1.00 71.06 182 ILE A O 1
ATOM 1472 N N . ILE A 1 183 ? -19.180 16.128 54.139 1.00 71.88 183 ILE A N 1
ATOM 1473 C CA . ILE A 1 183 ? -18.680 16.255 55.516 1.00 71.88 183 ILE A CA 1
ATOM 1474 C C . ILE A 1 183 ? -18.576 17.732 55.922 1.00 71.88 183 ILE A C 1
ATOM 1476 O O . ILE A 1 183 ? -19.029 18.094 57.005 1.00 71.88 183 ILE A O 1
ATOM 1480 N N . ILE A 1 184 ? -18.048 18.600 55.050 1.00 69.06 184 ILE A N 1
ATOM 1481 C CA . ILE A 1 184 ? -17.931 20.043 55.325 1.00 69.06 184 ILE A CA 1
ATOM 1482 C C . ILE A 1 184 ? -19.307 20.704 55.471 1.00 69.06 184 ILE A C 1
ATOM 1484 O O . ILE A 1 184 ? -19.492 21.521 56.373 1.00 69.06 184 ILE A O 1
ATOM 1488 N N . ILE A 1 185 ? -20.280 20.360 54.621 1.00 70.56 185 ILE A N 1
ATOM 1489 C CA . ILE A 1 185 ? -21.644 20.905 54.721 1.00 70.56 185 ILE A CA 1
ATOM 1490 C C . ILE A 1 185 ? -22.289 20.495 56.052 1.00 70.56 185 ILE A C 1
ATOM 1492 O O . ILE A 1 185 ? -22.846 21.346 56.739 1.00 70.56 185 ILE A O 1
ATOM 1496 N N . ASN A 1 186 ? -22.164 19.226 56.456 1.00 60.88 186 ASN A N 1
ATOM 1497 C CA . ASN A 1 186 ? -22.721 18.748 57.726 1.00 60.88 186 ASN A CA 1
ATOM 1498 C C . ASN A 1 186 ? -22.033 19.367 58.953 1.00 60.88 186 ASN A C 1
ATOM 1500 O O . ASN A 1 186 ? -22.700 19.630 59.947 1.00 60.88 186 ASN A O 1
ATOM 1504 N N . PHE A 1 187 ? -20.725 19.633 58.889 1.00 68.06 187 PHE A N 1
ATOM 1505 C CA . PHE A 1 187 ? -19.995 20.273 59.987 1.00 68.06 187 PHE A CA 1
ATOM 1506 C C . PHE A 1 187 ? -20.414 21.738 60.199 1.00 68.06 187 PHE A C 1
ATOM 1508 O O . PHE A 1 187 ? -20.592 22.162 61.335 1.00 68.06 187 PHE A O 1
ATOM 1515 N N . ASN A 1 188 ? -20.630 22.499 59.119 1.00 59.81 188 ASN A N 1
ATOM 1516 C CA . ASN A 1 188 ? -21.074 23.898 59.207 1.00 59.81 188 ASN A CA 1
ATOM 1517 C C . ASN A 1 188 ? -22.550 24.054 59.606 1.00 59.81 188 ASN A C 1
ATOM 1519 O O . ASN A 1 188 ? -22.939 25.125 60.050 1.00 59.81 188 ASN A O 1
ATOM 1523 N N . LEU A 1 189 ? -23.375 23.015 59.445 1.00 59.66 189 LEU A N 1
ATOM 1524 C CA . LEU A 1 189 ? -24.785 23.045 59.850 1.00 59.66 189 LEU A CA 1
ATOM 1525 C C . LEU A 1 189 ? -24.986 22.825 61.361 1.00 59.66 189 LEU A C 1
ATOM 1527 O O . LEU A 1 189 ? -26.095 22.997 61.858 1.00 59.66 189 LEU A O 1
ATOM 1531 N N . HIS A 1 190 ? -23.941 22.382 62.065 1.00 56.81 190 HIS A N 1
ATOM 1532 C CA . HIS A 1 190 ? -23.991 21.959 63.467 1.00 56.81 190 HIS A CA 1
ATOM 1533 C C . HIS A 1 190 ? -23.216 22.887 64.425 1.00 56.81 190 HIS A C 1
ATOM 1535 O O . HIS A 1 190 ? -23.104 22.562 65.611 1.00 56.81 190 HIS A O 1
ATOM 1541 N N . GLN A 1 191 ? -22.686 24.008 63.916 1.00 53.75 191 GLN A N 1
ATOM 1542 C CA . GLN A 1 191 ? -22.157 25.147 64.683 1.00 53.75 191 GLN A CA 1
ATOM 1543 C C . GLN A 1 191 ? -23.187 26.273 64.728 1.00 53.75 191 GLN A C 1
ATOM 1545 O O . GLN A 1 191 ? -23.250 26.941 65.782 1.00 53.75 191 GLN A O 1
#